Protein AF-A0A930XVD6-F1 (afdb_monomer_lite)

Foldseek 3Di:
DPPPPDFDKDWLDWDDDPFKIWTKIWGPDWDQLDLQGTKTKIWIWMAGNPDQFRIKIFIWMFTAYDPDSGAIFGDPDAPPDHLMQGDGPPDDPVCPVVSVVCVVVNPPCVVSVSVLLVVLVVPDFLLLLLVQLLCQLCPPPHPNVVVVVLSVLSDDDVPDRDRGVNSSRVSSVVNLPDPDDPVSSVVSSNQSNCCSRPVHDDD

pLDDT: mean 80.18, std 12.3, range [35.06, 93.12]

Organism: NCBI:txid2023265

Secondary structure (DSSP, 8-state):
-----PPPEEEEEEEE-SSEEEEEEEESSPEE-GGGBEEEEEEEEEEETTSSEEEEEEEEEEEE-TTS--EEE--S--SSS--EEEEETT--HHHHHHHHHGGGGTSS-HHHHHHHHHHHHTT--HHHHHHHHHHHHSSTT-TTTT-HHHHHHHSPPTT-----HHHHHHHHHHHHTS---HHHHHHHHHHHHHHHHHSS---

Structure (mmCIF, N/CA/C/O backbone):
data_AF-A0A930XVD6-F1
#
_entry.id   AF-A0A930XVD6-F1
#
loop_
_atom_site.group_PDB
_atom_site.id
_atom_site.type_symbol
_atom_site.label_atom_id
_atom_site.label_alt_id
_atom_site.label_comp_id
_atom_site.label_asym_id
_atom_site.label_entity_id
_atom_site.label_seq_id
_atom_site.pdbx_PDB_ins_code
_atom_site.Cartn_x
_atom_site.Cartn_y
_atom_site.Cartn_z
_atom_site.occupancy
_atom_site.B_iso_or_equiv
_atom_site.auth_seq_id
_atom_site.auth_comp_id
_atom_site.auth_asym_id
_atom_site.auth_atom_id
_atom_site.pdbx_PDB_model_num
ATOM 1 N N . MET A 1 1 ? 34.862 11.888 -3.805 1.00 35.06 1 MET A N 1
ATOM 2 C CA . MET A 1 1 ? 33.646 11.063 -4.003 1.00 35.06 1 MET A CA 1
ATOM 3 C C . MET A 1 1 ? 32.931 10.924 -2.667 1.00 35.06 1 MET A C 1
ATOM 5 O O . MET A 1 1 ? 33.538 10.405 -1.735 1.00 35.06 1 MET A O 1
ATOM 9 N N . LYS A 1 2 ? 31.690 11.414 -2.526 1.00 35.12 2 LYS A N 1
ATOM 10 C CA . LYS A 1 2 ?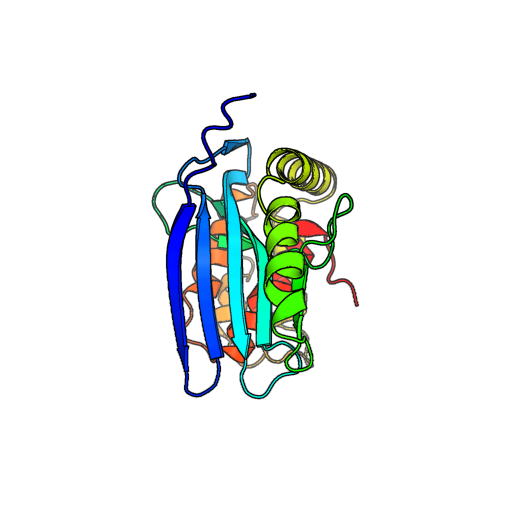 30.878 11.094 -1.340 1.00 35.12 2 LYS A CA 1
ATOM 11 C C . LYS A 1 2 ? 30.668 9.576 -1.334 1.00 35.12 2 LYS A C 1
ATOM 13 O O . LYS A 1 2 ? 30.085 9.042 -2.271 1.00 35.12 2 LYS A O 1
ATOM 18 N N . LYS A 1 3 ? 31.186 8.885 -0.314 1.00 37.31 3 LYS A N 1
ATOM 19 C CA . LYS A 1 3 ? 30.874 7.476 -0.042 1.00 37.31 3 LYS A CA 1
ATOM 20 C C . LYS A 1 3 ? 29.401 7.401 0.373 1.00 37.31 3 LYS A C 1
ATOM 22 O O . LYS A 1 3 ? 29.107 7.390 1.563 1.00 37.31 3 LYS A O 1
ATOM 27 N N . ASN A 1 4 ? 28.477 7.386 -0.587 1.00 44.50 4 ASN A N 1
ATOM 28 C CA . ASN A 1 4 ? 27.127 6.909 -0.309 1.00 44.50 4 ASN A CA 1
ATOM 29 C C . ASN A 1 4 ? 27.265 5.411 -0.039 1.00 44.50 4 ASN A C 1
ATOM 31 O O . ASN A 1 4 ? 27.396 4.618 -0.968 1.00 44.50 4 ASN A O 1
ATOM 35 N N . LYS A 1 5 ? 27.315 5.026 1.242 1.00 49.75 5 LYS A N 1
ATOM 36 C CA . LYS A 1 5 ? 26.981 3.657 1.634 1.00 49.75 5 LYS A CA 1
ATOM 37 C C . LYS A 1 5 ? 25.539 3.478 1.166 1.00 49.75 5 LYS A C 1
ATOM 39 O O . LYS A 1 5 ? 24.651 4.084 1.753 1.00 49.75 5 LYS A O 1
ATOM 44 N N . GLY A 1 6 ? 25.343 2.810 0.030 1.00 55.28 6 GLY A N 1
ATOM 45 C CA . GLY A 1 6 ? 24.015 2.613 -0.542 1.00 55.28 6 GLY A CA 1
ATOM 46 C C . GLY A 1 6 ? 23.061 2.043 0.505 1.00 55.28 6 GLY A C 1
ATOM 47 O O . GLY A 1 6 ? 23.485 1.340 1.424 1.00 55.28 6 GLY A O 1
ATOM 48 N N . THR A 1 7 ? 21.781 2.375 0.396 1.00 70.38 7 THR A N 1
ATOM 49 C CA . THR A 1 7 ? 20.774 1.871 1.325 1.00 70.38 7 THR A CA 1
ATOM 50 C C . THR A 1 7 ? 20.570 0.374 1.095 1.00 70.38 7 THR A C 1
ATOM 52 O O . THR A 1 7 ? 20.376 -0.064 -0.038 1.00 70.38 7 THR A O 1
ATOM 55 N N . GLU A 1 8 ? 20.645 -0.436 2.153 1.00 79.75 8 GLU A N 1
ATOM 56 C CA . GLU A 1 8 ? 20.449 -1.883 2.041 1.00 79.75 8 GLU A CA 1
ATOM 57 C C . GLU A 1 8 ? 18.960 -2.233 1.951 1.00 79.75 8 GLU A C 1
ATOM 59 O O . GLU A 1 8 ? 18.192 -1.925 2.864 1.00 79.75 8 GLU A O 1
ATOM 64 N N . TYR A 1 9 ? 18.572 -2.953 0.897 1.00 82.56 9 TYR A N 1
ATOM 65 C CA . TYR A 1 9 ? 17.220 -3.484 0.704 1.00 82.56 9 TYR A CA 1
ATOM 66 C C . TYR A 1 9 ? 17.183 -5.004 0.913 1.00 82.56 9 TYR A C 1
ATOM 68 O O . TYR A 1 9 ? 18.185 -5.702 0.739 1.00 82.56 9 TYR A O 1
ATOM 76 N N . LYS A 1 10 ? 16.016 -5.534 1.287 1.00 86.44 10 LYS A N 1
ATOM 77 C CA . LYS A 1 10 ? 15.723 -6.975 1.340 1.00 86.44 10 LYS A CA 1
ATOM 78 C C . LYS A 1 10 ? 14.395 -7.290 0.664 1.00 86.44 10 LYS A C 1
ATOM 80 O O . LYS A 1 10 ? 13.450 -6.515 0.790 1.00 86.44 10 LYS A O 1
ATOM 85 N N . ILE A 1 11 ? 14.312 -8.444 0.006 1.00 88.12 11 ILE A N 1
ATOM 86 C CA . ILE A 1 11 ? 13.042 -8.976 -0.501 1.00 88.12 11 ILE A CA 1
ATOM 87 C C . ILE A 1 11 ? 12.165 -9.358 0.697 1.00 88.12 11 ILE A C 1
ATOM 89 O O . ILE A 1 11 ? 12.630 -9.981 1.653 1.00 88.12 11 ILE A O 1
ATOM 93 N N . LYS A 1 12 ? 10.905 -8.931 0.664 1.00 86.62 12 LYS A N 1
ATOM 94 C CA . LYS A 1 12 ? 9.898 -9.141 1.711 1.00 86.62 12 LYS A CA 1
ATOM 95 C C . LYS A 1 12 ? 8.814 -10.109 1.277 1.00 86.62 12 LYS A C 1
ATOM 97 O O . LYS A 1 12 ? 8.368 -10.915 2.086 1.00 86.62 12 LYS A O 1
ATOM 102 N N . SER A 1 13 ? 8.423 -10.028 0.015 1.00 85.50 13 SER A N 1
ATOM 103 C CA . SER A 1 13 ? 7.502 -10.958 -0.615 1.00 85.50 13 SER A CA 1
ATOM 104 C C . SER A 1 13 ? 7.843 -11.096 -2.091 1.00 85.50 13 SER A C 1
ATOM 106 O O . SER A 1 13 ? 8.436 -10.197 -2.697 1.00 85.50 13 SER A O 1
ATOM 108 N N . ALA A 1 14 ? 7.462 -12.239 -2.644 1.00 88.56 14 ALA A N 1
ATOM 109 C CA . ALA A 1 14 ? 7.446 -12.491 -4.069 1.00 88.56 14 ALA A CA 1
ATOM 110 C C . ALA A 1 14 ? 6.170 -13.274 -4.387 1.00 88.56 14 ALA A C 1
ATOM 112 O O . ALA A 1 14 ? 5.870 -14.262 -3.716 1.00 88.56 14 ALA A O 1
ATOM 113 N N . SER A 1 15 ? 5.436 -12.820 -5.393 1.00 84.62 15 SER A N 1
ATOM 114 C CA . SER A 1 15 ? 4.229 -13.459 -5.907 1.00 84.62 15 SER A CA 1
ATOM 115 C C . SER A 1 15 ? 4.405 -13.644 -7.407 1.00 84.62 15 SER A C 1
ATOM 117 O O . SER A 1 15 ? 4.855 -12.727 -8.092 1.00 84.62 15 SER A O 1
ATOM 119 N N . LEU A 1 16 ? 4.062 -14.820 -7.921 1.00 86.00 16 LEU A N 1
ATOM 120 C CA . LEU A 1 16 ? 4.205 -15.159 -9.334 1.00 86.00 16 LEU A CA 1
ATOM 121 C C . LEU A 1 16 ? 2.927 -15.832 -9.829 1.00 86.00 16 LEU A C 1
ATOM 123 O O . LEU A 1 16 ? 2.362 -16.680 -9.140 1.00 86.00 16 LEU A O 1
ATOM 127 N N . ASN A 1 17 ? 2.510 -15.478 -11.037 1.00 82.81 17 ASN A N 1
ATOM 128 C CA . ASN A 1 17 ? 1.586 -16.268 -11.842 1.00 82.81 17 ASN A CA 1
ATOM 129 C C . ASN A 1 17 ? 2.107 -16.359 -13.289 1.00 82.81 17 ASN A C 1
ATOM 131 O O . ASN A 1 17 ? 3.215 -15.911 -13.573 1.00 82.81 17 ASN A O 1
ATOM 135 N N . GLU A 1 18 ? 1.316 -16.933 -14.197 1.00 81.12 18 GLU A N 1
ATOM 136 C CA . GLU A 1 18 ? 1.724 -17.204 -15.586 1.00 81.12 18 GLU A CA 1
ATOM 137 C C . GLU A 1 18 ? 2.202 -15.979 -16.378 1.00 81.12 18 GLU A C 1
ATOM 139 O O . GLU A 1 18 ? 2.975 -16.140 -17.313 1.00 81.12 18 GLU A O 1
ATOM 144 N N . SER A 1 19 ? 1.751 -14.770 -16.031 1.00 83.94 19 SER A N 1
ATOM 145 C CA . SER A 1 19 ? 2.056 -13.548 -16.796 1.00 83.94 19 SER A CA 1
ATOM 146 C C . SER A 1 19 ? 2.557 -12.381 -15.948 1.00 83.94 19 SER A C 1
ATOM 148 O O . SER A 1 19 ? 2.870 -11.323 -16.495 1.00 83.94 19 SER A O 1
ATOM 150 N N . LYS A 1 20 ? 2.604 -12.522 -14.617 1.00 87.25 20 LYS A N 1
ATOM 151 C CA . LYS A 1 20 ? 2.946 -11.443 -13.686 1.00 87.25 20 LYS A CA 1
ATOM 152 C C . LYS A 1 20 ? 3.896 -11.934 -12.602 1.00 87.25 20 LYS A C 1
ATOM 154 O O . LYS A 1 20 ? 3.592 -12.891 -11.889 1.00 87.25 20 LYS A O 1
ATOM 159 N N . LEU A 1 21 ? 4.985 -11.199 -12.407 1.00 89.62 21 LEU A N 1
ATOM 160 C CA . LEU A 1 21 ? 5.825 -11.270 -11.214 1.00 89.62 21 LEU A CA 1
ATOM 161 C C . LEU A 1 21 ? 5.592 -10.008 -10.383 1.00 89.62 21 LEU A C 1
ATOM 163 O O . LEU A 1 21 ? 5.592 -8.906 -10.921 1.00 89.62 21 LEU A O 1
ATOM 167 N N . GLU A 1 22 ? 5.433 -10.157 -9.075 1.00 90.25 22 GLU A N 1
ATOM 168 C CA . GLU A 1 22 ? 5.431 -9.068 -8.101 1.00 90.25 22 GLU A CA 1
ATOM 169 C C . GLU A 1 22 ? 6.477 -9.360 -7.030 1.00 90.25 22 GLU A C 1
ATOM 171 O O . GLU A 1 22 ? 6.464 -10.420 -6.413 1.00 90.25 22 GLU A O 1
ATOM 176 N N . ILE A 1 23 ? 7.365 -8.405 -6.773 1.00 91.81 23 ILE A N 1
ATOM 177 C CA . ILE A 1 23 ? 8.342 -8.458 -5.689 1.00 91.81 23 ILE A CA 1
ATOM 178 C C . ILE A 1 23 ? 8.175 -7.201 -4.849 1.00 91.81 23 ILE A C 1
ATOM 180 O O . ILE A 1 23 ? 8.173 -6.091 -5.382 1.00 91.81 23 ILE A O 1
ATOM 184 N N . ILE A 1 24 ? 8.098 -7.357 -3.530 1.00 89.00 24 ILE A N 1
ATOM 185 C CA . ILE A 1 24 ? 8.259 -6.237 -2.604 1.00 89.00 24 ILE A CA 1
ATOM 186 C C . ILE A 1 24 ? 9.671 -6.283 -2.037 1.00 89.00 24 ILE A C 1
ATOM 188 O O . ILE A 1 24 ? 10.058 -7.250 -1.379 1.00 89.00 24 ILE A O 1
ATOM 192 N N . VAL A 1 25 ? 10.433 -5.217 -2.258 1.00 88.69 25 VAL A N 1
ATOM 193 C CA . VAL A 1 25 ? 11.718 -4.973 -1.595 1.00 88.69 25 VAL A CA 1
ATOM 194 C C . VAL A 1 25 ? 11.552 -3.857 -0.577 1.00 88.69 25 VAL A C 1
ATOM 196 O O . VAL A 1 25 ? 10.857 -2.892 -0.853 1.00 88.69 25 VAL A O 1
ATOM 199 N N . ALA A 1 26 ? 12.172 -3.960 0.593 1.00 86.31 26 ALA A N 1
ATOM 200 C CA . ALA A 1 26 ? 12.110 -2.926 1.626 1.00 86.31 26 ALA A CA 1
ATOM 201 C C . ALA A 1 26 ? 13.490 -2.634 2.205 1.00 86.31 26 ALA A C 1
ATOM 203 O O . ALA A 1 26 ? 14.307 -3.551 2.336 1.00 86.31 26 ALA A O 1
ATOM 204 N N . GLU A 1 27 ? 13.732 -1.381 2.585 1.00 84.81 27 GLU A N 1
ATOM 205 C CA . GLU A 1 27 ? 14.929 -0.988 3.323 1.00 84.81 27 GLU A CA 1
ATOM 206 C C . GLU A 1 27 ? 15.055 -1.843 4.594 1.00 84.81 27 GLU A C 1
ATOM 208 O O . GLU A 1 27 ? 14.079 -2.139 5.293 1.00 84.81 27 GLU A O 1
ATOM 213 N N . LYS A 1 28 ? 16.277 -2.287 4.900 1.00 80.00 28 LYS A N 1
ATOM 214 C CA . LYS A 1 28 ? 16.540 -3.040 6.132 1.00 80.00 28 LYS A CA 1
ATOM 215 C C . LYS A 1 28 ? 16.382 -2.164 7.368 1.00 80.00 28 LYS A C 1
ATOM 217 O O . LYS A 1 28 ? 15.952 -2.665 8.407 1.00 80.00 28 LYS A O 1
ATOM 222 N N . PHE A 1 29 ? 16.760 -0.895 7.255 1.00 77.31 29 PHE A N 1
ATOM 223 C CA . PHE A 1 29 ? 16.744 0.048 8.360 1.00 77.31 29 PHE A CA 1
ATOM 224 C C . PHE A 1 29 ? 15.385 0.723 8.453 1.00 77.31 29 PHE A C 1
ATOM 226 O O . PHE A 1 29 ? 14.861 1.247 7.476 1.00 77.31 29 PHE A O 1
ATOM 233 N N . LEU A 1 30 ? 14.827 0.694 9.656 1.00 79.81 30 LEU A N 1
ATOM 234 C CA . LEU A 1 30 ? 13.563 1.337 9.956 1.00 79.81 30 LEU A CA 1
ATOM 235 C C . LEU A 1 30 ? 13.826 2.734 10.527 1.00 79.81 30 LEU A C 1
ATOM 237 O O . LEU A 1 30 ? 14.689 2.892 11.393 1.00 79.81 30 LEU A O 1
ATOM 241 N N . LYS A 1 31 ? 13.050 3.720 10.084 1.00 82.06 31 LYS A N 1
ATOM 242 C CA . LYS A 1 31 ? 13.000 5.074 10.644 1.00 82.06 31 LYS A CA 1
ATOM 243 C C . LYS A 1 31 ? 11.832 5.190 11.621 1.00 82.06 31 LYS A C 1
ATOM 245 O O . LYS A 1 31 ? 10.809 4.530 11.455 1.00 82.06 31 LYS A O 1
ATOM 250 N N . ASP A 1 32 ? 11.989 6.010 12.650 1.00 79.62 32 ASP A N 1
ATOM 251 C CA . ASP A 1 32 ? 10.905 6.309 13.587 1.00 79.62 32 ASP A CA 1
ATOM 252 C C . ASP A 1 32 ? 9.941 7.337 12.970 1.00 79.62 32 ASP A C 1
ATOM 254 O O . ASP A 1 32 ? 10.375 8.373 12.464 1.00 79.62 32 ASP A O 1
ATOM 258 N N . ALA A 1 33 ? 8.642 7.040 12.996 1.00 76.75 33 ALA A N 1
ATOM 259 C CA . ALA A 1 33 ? 7.564 7.916 12.536 1.00 76.75 33 ALA A CA 1
ATOM 260 C C . ALA A 1 33 ? 6.533 8.203 13.645 1.00 76.75 33 ALA A C 1
ATOM 262 O O . ALA A 1 33 ? 5.356 8.476 13.374 1.00 76.75 33 ALA A O 1
ATOM 263 N N . GLY A 1 34 ? 6.945 8.111 14.913 1.00 77.06 34 GLY A N 1
ATOM 264 C CA . GLY A 1 34 ? 6.120 8.458 16.063 1.00 77.06 34 GLY A CA 1
ATOM 265 C C . GLY A 1 34 ? 4.867 7.586 16.152 1.00 77.06 34 GLY A C 1
ATOM 266 O O . GLY A 1 34 ? 4.936 6.377 16.353 1.00 77.06 34 GLY A O 1
ATOM 267 N N . SER A 1 35 ? 3.683 8.184 15.987 1.00 74.31 35 SER A N 1
ATOM 268 C CA . SER A 1 35 ? 2.401 7.466 16.124 1.00 74.31 35 SER A CA 1
ATOM 269 C C . SER A 1 35 ? 2.126 6.424 15.040 1.00 74.31 35 SER A C 1
ATOM 271 O O . SER A 1 35 ? 1.229 5.603 15.218 1.00 74.31 35 SER A O 1
ATOM 273 N N . PHE A 1 36 ? 2.860 6.462 13.925 1.00 73.00 36 PHE A N 1
ATOM 274 C CA . PHE A 1 36 ? 2.795 5.433 12.883 1.00 73.00 36 PHE A CA 1
ATOM 275 C C . PHE A 1 36 ? 3.738 4.251 13.168 1.00 73.00 36 PHE A C 1
ATOM 277 O O . PHE A 1 36 ? 3.762 3.281 12.413 1.00 73.00 36 PHE A O 1
ATOM 284 N N . GLY A 1 37 ? 4.484 4.305 14.277 1.00 77.94 37 GLY A N 1
ATOM 285 C CA . GLY A 1 37 ? 5.474 3.306 14.646 1.00 77.94 37 GLY A CA 1
ATOM 286 C C . GLY A 1 37 ? 6.745 3.463 13.824 1.00 77.94 37 GLY A C 1
ATOM 287 O O . GLY A 1 37 ? 7.227 4.574 13.601 1.00 77.94 37 GLY A O 1
ATOM 288 N N . LYS A 1 38 ? 7.296 2.336 13.377 1.00 80.94 38 LYS A N 1
ATOM 289 C CA . LYS A 1 38 ? 8.488 2.329 12.537 1.00 80.94 38 LYS A CA 1
ATOM 290 C C . LYS A 1 38 ? 8.094 2.232 11.069 1.00 80.94 38 LYS A C 1
ATOM 292 O O . LYS A 1 38 ? 7.205 1.464 10.706 1.00 80.94 38 LYS A O 1
ATOM 297 N N . VAL A 1 39 ? 8.781 2.996 10.230 1.00 81.19 39 VAL A N 1
ATOM 298 C CA . VAL A 1 39 ? 8.542 3.037 8.788 1.00 81.19 39 VAL A CA 1
ATOM 299 C C . VAL A 1 39 ? 9.805 2.704 8.019 1.00 81.19 39 VAL A C 1
ATOM 301 O O . VAL A 1 39 ? 10.917 2.984 8.463 1.00 81.19 39 VAL A O 1
ATOM 304 N N . SER A 1 40 ? 9.644 2.114 6.847 1.00 80.62 40 SER A N 1
ATOM 305 C CA . SER A 1 40 ? 10.743 1.930 5.902 1.00 80.62 40 SER A CA 1
ATOM 306 C C . SER A 1 40 ? 10.239 2.100 4.489 1.00 80.62 40 SER A C 1
ATOM 308 O O . SER A 1 40 ? 9.118 1.685 4.177 1.00 80.62 40 SER A O 1
ATOM 310 N N . ILE A 1 41 ? 11.091 2.642 3.626 1.00 81.12 41 ILE A N 1
ATOM 311 C CA . ILE A 1 41 ? 10.779 2.697 2.204 1.00 81.12 41 ILE A CA 1
ATOM 312 C C . ILE A 1 41 ? 10.836 1.293 1.630 1.00 81.12 41 ILE A C 1
ATOM 314 O O . ILE A 1 41 ? 11.633 0.443 2.037 1.00 81.12 41 ILE A O 1
ATOM 318 N N . ALA A 1 42 ? 9.933 1.044 0.703 1.00 85.94 42 ALA A N 1
ATOM 319 C CA . ALA A 1 42 ? 9.845 -0.185 -0.034 1.00 85.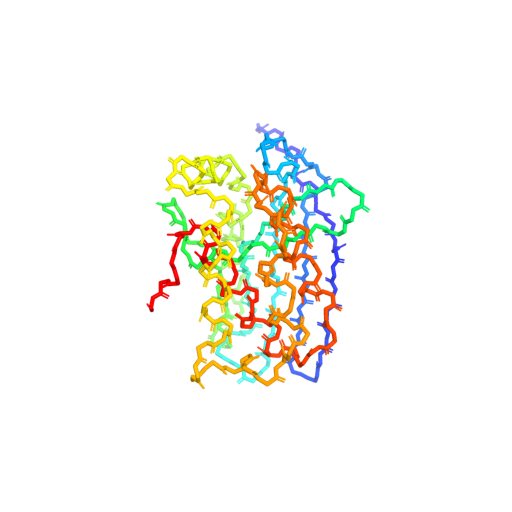94 42 ALA A CA 1
ATOM 320 C C . ALA A 1 42 ? 9.542 0.120 -1.503 1.00 85.94 42 ALA A C 1
ATOM 322 O O . ALA A 1 42 ? 9.118 1.208 -1.872 1.00 85.94 42 ALA A O 1
ATOM 323 N N . ALA A 1 43 ? 9.789 -0.844 -2.371 1.00 87.38 43 ALA A N 1
ATOM 324 C CA . ALA A 1 43 ? 9.384 -0.765 -3.756 1.00 87.38 43 ALA A CA 1
ATOM 325 C C . ALA A 1 43 ? 8.649 -2.041 -4.133 1.00 87.38 43 ALA A C 1
ATOM 327 O O . ALA A 1 43 ? 9.117 -3.149 -3.860 1.00 87.38 43 ALA A O 1
ATOM 328 N N . LYS A 1 44 ? 7.497 -1.864 -4.775 1.00 89.81 44 LYS A N 1
ATOM 329 C CA . LYS A 1 44 ? 6.817 -2.917 -5.518 1.00 89.81 44 LYS A CA 1
ATOM 330 C C . LYS A 1 44 ? 7.405 -2.924 -6.921 1.00 89.81 44 LYS A C 1
ATOM 332 O O . LYS A 1 44 ? 7.245 -1.964 -7.675 1.00 89.81 44 LYS A O 1
ATOM 337 N N . VAL A 1 45 ? 8.098 -4.004 -7.247 1.00 91.25 45 VAL A N 1
ATOM 338 C CA . VAL A 1 45 ? 8.624 -4.292 -8.578 1.00 91.25 45 VAL A CA 1
ATOM 339 C C . VAL A 1 45 ? 7.670 -5.277 -9.226 1.00 91.25 45 VAL A C 1
ATOM 341 O O . VAL A 1 45 ? 7.395 -6.327 -8.653 1.00 91.25 45 VAL A O 1
ATOM 344 N N . THR A 1 46 ? 7.134 -4.938 -10.392 1.00 90.25 46 THR A N 1
ATOM 345 C CA . THR A 1 46 ? 6.225 -5.831 -11.116 1.00 90.25 46 THR A CA 1
ATOM 346 C C . THR A 1 46 ? 6.618 -5.983 -12.562 1.00 90.25 46 THR A C 1
ATOM 348 O O . THR A 1 46 ? 7.055 -5.016 -13.179 1.00 90.25 46 THR A O 1
ATOM 351 N N . THR A 1 47 ? 6.391 -7.169 -13.108 1.00 89.06 47 THR A N 1
ATOM 352 C CA . THR A 1 47 ? 6.354 -7.394 -14.551 1.00 89.06 47 THR A CA 1
ATOM 353 C C . THR A 1 47 ? 4.959 -7.842 -14.957 1.00 89.06 47 THR A C 1
ATOM 355 O O . THR A 1 47 ? 4.215 -8.399 -14.145 1.00 89.06 47 THR A O 1
ATOM 358 N N . ASN A 1 48 ? 4.575 -7.544 -16.195 1.00 84.88 48 ASN A N 1
ATOM 359 C CA . ASN A 1 48 ? 3.329 -8.033 -16.769 1.00 84.88 48 ASN A CA 1
ATOM 360 C C . ASN A 1 48 ? 3.493 -8.254 -18.273 1.00 84.88 48 ASN A C 1
ATOM 362 O O . ASN A 1 48 ? 3.530 -7.295 -19.049 1.00 84.88 48 ASN A O 1
ATOM 366 N N . ASP A 1 49 ? 3.528 -9.518 -18.676 1.00 76.44 49 ASP A N 1
ATOM 367 C CA . ASP A 1 49 ? 3.764 -9.926 -20.062 1.00 76.44 49 ASP A CA 1
ATOM 368 C C . ASP A 1 49 ? 2.594 -9.567 -20.988 1.00 76.44 49 ASP A C 1
ATOM 370 O O . ASP A 1 49 ? 2.782 -9.367 -22.184 1.00 76.44 49 ASP A O 1
ATOM 374 N N . LEU A 1 50 ? 1.386 -9.424 -20.433 1.00 75.06 50 LEU A N 1
ATOM 375 C CA . LEU A 1 50 ? 0.157 -9.131 -21.181 1.00 75.06 50 LEU A CA 1
ATOM 376 C C . LEU A 1 50 ? -0.294 -7.663 -21.058 1.00 75.06 50 LEU A C 1
ATOM 378 O O . LEU A 1 50 ? -1.243 -7.241 -21.718 1.00 75.06 50 LEU A O 1
ATOM 382 N N . GLY A 1 51 ? 0.338 -6.885 -20.176 1.00 70.06 51 GLY A N 1
ATOM 383 C CA . GLY A 1 51 ? -0.003 -5.487 -19.902 1.00 70.06 51 GLY A CA 1
ATOM 384 C C . GLY A 1 51 ? 0.786 -4.482 -20.742 1.00 70.06 51 GLY A C 1
ATOM 385 O O . GLY A 1 51 ? 1.642 -4.840 -21.534 1.00 70.06 51 GLY A O 1
ATOM 386 N N . GLN A 1 52 ? 0.533 -3.186 -20.536 1.00 62.66 52 GLN A N 1
ATOM 387 C CA . GLN A 1 52 ? 1.267 -2.100 -21.215 1.00 62.66 52 GLN A CA 1
ATOM 388 C C . GLN A 1 52 ? 2.667 -1.833 -20.617 1.00 62.66 52 GLN A C 1
ATOM 390 O O . GLN A 1 52 ? 3.518 -1.229 -21.269 1.00 62.66 52 GLN A O 1
ATOM 395 N N . GLY A 1 53 ? 2.917 -2.275 -19.379 1.00 69.44 53 GLY A N 1
ATOM 396 C CA . GLY A 1 53 ? 4.197 -2.123 -18.682 1.00 69.44 53 GLY A CA 1
ATOM 397 C C . GLY A 1 53 ? 4.913 -3.462 -18.542 1.00 69.44 53 GLY A C 1
ATOM 398 O O . GLY A 1 53 ? 4.422 -4.335 -17.829 1.00 69.44 53 GLY A O 1
ATOM 399 N N . SER A 1 54 ? 6.076 -3.583 -19.184 1.00 81.62 54 SER A N 1
ATOM 400 C CA . SER A 1 54 ? 6.969 -4.744 -19.085 1.00 81.62 54 SER A CA 1
ATOM 401 C C . SER A 1 54 ? 7.581 -4.845 -17.690 1.00 81.62 54 SER A C 1
ATOM 403 O O . SER A 1 54 ? 7.597 -5.916 -17.089 1.00 81.62 54 SER A O 1
ATOM 405 N N . LEU A 1 55 ? 8.024 -3.708 -17.148 1.00 88.69 55 LEU A N 1
ATOM 406 C CA . LEU A 1 55 ? 8.635 -3.610 -15.830 1.00 88.69 55 LEU A CA 1
ATOM 407 C C . LEU A 1 55 ? 8.204 -2.306 -15.159 1.00 88.69 55 LEU A C 1
ATOM 409 O O . LEU A 1 55 ? 8.411 -1.221 -15.702 1.00 88.69 55 LEU A O 1
ATOM 413 N N . ASN A 1 56 ? 7.630 -2.407 -13.964 1.00 88.88 56 ASN A N 1
ATOM 414 C CA . ASN A 1 56 ? 7.187 -1.261 -13.181 1.00 88.88 56 ASN A CA 1
ATOM 415 C C . ASN A 1 56 ? 7.845 -1.265 -11.807 1.00 88.88 56 ASN A C 1
ATOM 417 O O . ASN A 1 56 ? 7.865 -2.287 -11.123 1.00 88.88 56 ASN A O 1
ATOM 421 N N . PHE A 1 57 ? 8.288 -0.092 -11.381 1.00 88.44 57 PHE A N 1
ATOM 422 C CA . PHE A 1 57 ? 8.716 0.188 -10.020 1.00 88.44 57 PHE A CA 1
ATOM 423 C C . PHE A 1 57 ? 7.733 1.173 -9.418 1.00 88.44 57 PHE A C 1
ATOM 425 O O . PHE A 1 57 ? 7.474 2.223 -10.003 1.00 88.44 57 PHE A O 1
ATOM 432 N N . VAL A 1 58 ? 7.192 0.839 -8.256 1.00 86.88 58 VAL A N 1
ATOM 433 C CA . VAL A 1 58 ? 6.310 1.714 -7.490 1.00 86.88 58 VAL A CA 1
ATOM 434 C C . VAL A 1 58 ? 6.905 1.872 -6.104 1.00 86.88 58 VAL A C 1
ATOM 436 O O . VAL A 1 58 ? 7.119 0.873 -5.420 1.00 86.88 58 VAL A O 1
ATOM 439 N N . ASN A 1 59 ? 7.156 3.109 -5.689 1.00 85.75 59 ASN A N 1
ATOM 440 C CA . ASN A 1 59 ? 7.490 3.425 -4.311 1.00 85.75 59 ASN A CA 1
ATOM 441 C C . ASN A 1 59 ? 6.293 3.072 -3.426 1.00 85.75 59 ASN A C 1
ATOM 443 O O . ASN A 1 59 ? 5.184 3.562 -3.645 1.00 85.75 59 ASN A O 1
ATOM 447 N N . ILE A 1 60 ? 6.519 2.198 -2.457 1.00 85.88 60 ILE A N 1
ATOM 448 C CA . ILE A 1 60 ? 5.534 1.782 -1.466 1.00 85.88 60 ILE A CA 1
ATOM 449 C C . ILE A 1 60 ? 6.166 1.870 -0.088 1.00 85.88 60 ILE A C 1
ATOM 451 O O . ILE A 1 60 ? 7.370 2.057 0.069 1.00 85.88 60 ILE A O 1
ATOM 455 N N . ILE A 1 61 ? 5.347 1.770 0.945 1.00 82.50 61 ILE A N 1
ATOM 456 C CA . ILE A 1 61 ? 5.788 2.236 2.249 1.00 82.50 61 ILE A CA 1
ATOM 457 C C . ILE A 1 61 ? 5.349 1.258 3.290 1.00 82.50 61 ILE A C 1
ATOM 459 O O . ILE A 1 61 ? 4.160 1.068 3.501 1.00 82.50 61 ILE A O 1
ATOM 463 N N . ASN A 1 62 ? 6.321 0.664 3.959 1.00 84.06 62 ASN A N 1
ATOM 464 C CA . ASN A 1 62 ? 6.017 -0.183 5.081 1.00 84.06 62 ASN A CA 1
ATOM 465 C C . ASN A 1 62 ? 5.748 0.685 6.311 1.00 84.06 62 ASN A C 1
ATOM 467 O O . ASN A 1 62 ? 6.627 1.441 6.733 1.00 84.06 62 ASN A O 1
ATOM 471 N N . VAL A 1 63 ? 4.556 0.557 6.883 1.00 80.56 63 VAL A N 1
ATOM 472 C CA . VAL A 1 63 ? 4.159 1.188 8.141 1.00 80.56 63 VAL A CA 1
ATOM 473 C C . VAL A 1 63 ? 3.779 0.112 9.157 1.00 80.56 63 VAL A C 1
ATOM 475 O O . VAL A 1 63 ? 3.045 -0.829 8.847 1.00 80.56 63 VAL A O 1
ATOM 478 N N . GLY A 1 64 ? 4.252 0.237 10.398 1.00 70.38 64 GLY A N 1
ATOM 479 C CA . GLY A 1 64 ? 3.775 -0.610 11.490 1.00 70.38 64 GLY A CA 1
ATOM 480 C C . GLY A 1 64 ? 4.807 -0.967 12.557 1.00 70.38 64 GLY A C 1
ATOM 481 O O . GLY A 1 64 ? 5.852 -0.336 12.716 1.00 70.38 64 GLY A O 1
ATOM 482 N N . GLN A 1 65 ? 4.457 -1.980 13.353 1.00 58.28 65 GLN A N 1
ATOM 483 C CA . GLN A 1 65 ? 5.267 -2.461 14.470 1.00 58.28 65 GLN A CA 1
ATOM 484 C C . GLN A 1 65 ? 6.291 -3.512 14.021 1.00 58.28 65 GLN A C 1
ATOM 486 O O . GLN A 1 65 ? 6.044 -4.301 13.114 1.00 58.28 65 GLN A O 1
ATOM 491 N N . ILE A 1 66 ? 7.436 -3.510 14.704 1.00 47.97 66 ILE A N 1
ATOM 492 C CA . ILE A 1 66 ? 8.710 -4.167 14.357 1.00 47.97 66 ILE A CA 1
ATOM 493 C C . ILE A 1 66 ? 8.588 -5.686 14.131 1.00 47.97 66 ILE A C 1
ATOM 495 O O . ILE A 1 66 ? 9.410 -6.262 13.420 1.00 47.97 66 ILE A O 1
ATOM 499 N N . GLU A 1 67 ? 7.584 -6.331 14.727 1.00 47.59 67 GLU A N 1
ATOM 500 C CA . GLU A 1 67 ? 7.519 -7.793 14.859 1.00 47.59 67 GLU A CA 1
ATOM 501 C C . GLU A 1 67 ? 6.672 -8.506 13.792 1.00 47.59 67 GLU A C 1
ATOM 503 O O . GLU A 1 67 ? 6.824 -9.711 13.603 1.00 47.59 67 GLU A O 1
ATOM 508 N N . LYS A 1 68 ? 5.818 -7.790 13.046 1.00 55.44 68 LYS A N 1
ATOM 509 C CA . LYS A 1 68 ? 5.028 -8.352 11.930 1.00 55.44 68 LYS A CA 1
ATOM 510 C C . LYS A 1 68 ? 5.503 -7.781 10.590 1.00 55.44 68 LYS A C 1
ATOM 512 O O . LYS A 1 68 ? 6.250 -6.808 10.562 1.00 55.44 68 LYS A O 1
ATOM 517 N N . GLN A 1 69 ? 5.087 -8.380 9.465 1.00 61.81 69 GLN A N 1
ATOM 518 C CA . GLN A 1 69 ? 5.496 -7.948 8.112 1.00 61.81 69 GLN A CA 1
ATOM 519 C C . GLN A 1 69 ? 5.211 -6.461 7.813 1.00 61.81 69 GLN A C 1
ATOM 521 O O . GLN A 1 69 ? 5.847 -5.916 6.909 1.00 61.81 69 GLN A O 1
ATOM 526 N N . GLY A 1 70 ? 4.377 -5.808 8.631 1.00 68.25 70 GLY A N 1
ATOM 527 C CA . GLY A 1 70 ? 3.965 -4.419 8.484 1.00 68.25 70 GLY A CA 1
ATOM 528 C C . GLY A 1 70 ? 2.980 -4.263 7.328 1.00 68.25 70 GLY A C 1
ATOM 529 O O . GLY A 1 70 ? 2.842 -5.158 6.493 1.00 68.25 70 GLY A O 1
ATOM 530 N N . PHE A 1 71 ? 2.250 -3.151 7.314 1.00 82.88 71 PHE A N 1
ATOM 531 C CA . PHE A 1 71 ? 1.284 -2.867 6.260 1.00 82.88 71 PHE A CA 1
ATOM 532 C C . PHE A 1 71 ? 1.944 -1.991 5.202 1.00 82.88 71 PHE A C 1
ATOM 534 O O . PHE A 1 71 ? 2.619 -1.021 5.543 1.00 82.88 71 PHE A O 1
ATOM 541 N N . TYR A 1 72 ? 1.735 -2.297 3.923 1.00 86.94 72 TYR A N 1
ATOM 542 C CA . TYR A 1 72 ? 2.263 -1.469 2.844 1.00 86.94 72 TYR A CA 1
ATOM 543 C C . TYR A 1 72 ? 1.234 -0.436 2.387 1.00 86.94 72 TYR A C 1
ATOM 545 O O . TYR A 1 72 ? 0.114 -0.784 2.021 1.00 86.94 72 TYR A O 1
ATOM 553 N N . LEU A 1 73 ? 1.637 0.832 2.363 1.00 86.06 73 LEU A N 1
ATOM 554 C CA . LEU A 1 73 ? 0.900 1.918 1.731 1.00 86.06 73 LEU A CA 1
ATOM 555 C C . LEU A 1 73 ? 1.415 2.144 0.308 1.00 86.06 73 LEU A C 1
ATOM 557 O O . LEU A 1 73 ? 2.621 2.170 0.063 1.00 86.06 73 LEU A O 1
ATOM 561 N N . PHE A 1 74 ? 0.479 2.328 -0.617 1.00 86.56 74 PHE A N 1
ATOM 562 C CA . PHE A 1 74 ? 0.687 2.457 -2.055 1.00 86.56 74 PHE A CA 1
ATOM 563 C C . PHE A 1 74 ? 0.280 3.867 -2.509 1.00 86.56 74 PHE A C 1
ATOM 565 O O . PHE A 1 74 ? -0.858 4.061 -2.947 1.00 86.56 74 PHE A O 1
ATOM 572 N N . PRO A 1 75 ? 1.168 4.869 -2.393 1.00 76.31 75 PRO A N 1
ATOM 573 C CA . PRO A 1 75 ? 0.867 6.230 -2.821 1.00 76.31 75 PRO A CA 1
ATOM 574 C C . PRO A 1 75 ? 0.565 6.279 -4.327 1.00 76.31 75 PRO A C 1
ATOM 576 O O . PRO A 1 75 ? 1.321 5.764 -5.158 1.00 76.31 75 PRO A O 1
ATOM 579 N N . LYS A 1 76 ? -0.553 6.911 -4.701 1.00 70.75 76 LYS A N 1
ATOM 580 C CA . LYS A 1 76 ? -0.905 7.150 -6.113 1.00 70.75 76 LYS A CA 1
ATOM 581 C C . LYS A 1 76 ? -0.120 8.316 -6.707 1.00 70.75 76 LYS A C 1
ATOM 583 O O . LYS A 1 76 ? 0.273 8.254 -7.870 1.00 70.75 76 LYS A O 1
ATOM 588 N N . SER A 1 77 ? 0.116 9.336 -5.895 1.00 65.38 77 SER A N 1
ATOM 589 C CA . SER A 1 77 ? 0.894 10.533 -6.195 1.00 65.38 77 SER A CA 1
ATOM 590 C C . SER A 1 77 ? 1.617 10.957 -4.918 1.00 65.38 77 SER A C 1
ATOM 592 O O . SER A 1 77 ? 1.101 10.765 -3.820 1.00 65.38 77 SER A O 1
ATOM 594 N N . SER A 1 78 ? 2.819 11.510 -5.020 1.00 60.75 78 SER A N 1
ATOM 595 C CA . SER A 1 78 ? 3.380 12.261 -3.894 1.00 60.75 78 SER A CA 1
ATOM 596 C C . SER A 1 78 ? 3.387 13.735 -4.267 1.00 60.75 78 SER A C 1
ATOM 598 O O . SER A 1 78 ? 3.422 14.075 -5.454 1.00 60.75 78 SER A O 1
ATOM 600 N N . LYS A 1 79 ? 3.332 14.625 -3.274 1.00 54.72 79 LYS A N 1
ATOM 601 C CA . LYS A 1 79 ? 3.439 16.070 -3.541 1.00 54.72 79 LYS A CA 1
ATOM 602 C C . LYS A 1 79 ? 4.830 16.453 -4.050 1.00 54.72 79 LYS A C 1
ATOM 604 O O . LYS A 1 79 ? 5.002 17.556 -4.560 1.00 54.72 79 LYS A O 1
ATOM 609 N N . PHE A 1 80 ? 5.807 15.566 -3.877 1.00 51.59 80 PHE A N 1
ATOM 610 C CA . PHE A 1 80 ? 7.216 15.867 -4.068 1.00 51.59 80 PHE A CA 1
ATOM 611 C C . PHE A 1 80 ? 7.789 15.220 -5.337 1.00 51.59 80 PHE A C 1
ATOM 613 O O . PHE A 1 80 ? 8.575 15.867 -6.019 1.00 51.59 80 PHE A O 1
ATOM 620 N N . GLU A 1 81 ? 7.378 13.998 -5.698 1.00 59.53 81 GLU A N 1
ATOM 621 C CA . GLU A 1 81 ? 7.937 13.211 -6.814 1.00 59.53 81 GLU A CA 1
ATOM 622 C C . GLU A 1 81 ? 6.941 12.190 -7.417 1.00 59.53 81 GLU A C 1
ATOM 624 O O . GLU A 1 81 ? 5.981 11.752 -6.774 1.00 59.53 81 GLU A O 1
ATOM 629 N N . ASN A 1 82 ? 7.184 11.766 -8.666 1.00 63.28 82 ASN A N 1
ATOM 630 C CA . ASN A 1 82 ? 6.453 10.658 -9.290 1.00 63.28 82 ASN A CA 1
ATOM 631 C C . ASN A 1 82 ? 6.852 9.337 -8.610 1.00 63.28 82 ASN A C 1
ATOM 633 O O . ASN A 1 82 ? 7.989 8.898 -8.777 1.00 63.28 82 ASN A O 1
ATOM 637 N N . PRO A 1 83 ? 5.939 8.637 -7.908 1.00 72.06 83 PRO A N 1
ATOM 638 C CA . PRO A 1 83 ? 6.300 7.442 -7.150 1.00 72.06 83 PRO A CA 1
ATOM 639 C C . PRO A 1 83 ? 6.492 6.212 -8.048 1.00 72.06 83 PRO A C 1
ATOM 641 O O . PRO A 1 83 ? 6.541 5.094 -7.543 1.00 72.06 83 PRO A O 1
ATOM 644 N N . LYS A 1 84 ? 6.517 6.374 -9.378 1.00 83.75 84 LYS A N 1
ATOM 645 C CA . LYS A 1 84 ? 6.448 5.271 -10.337 1.00 83.75 84 LYS A CA 1
ATOM 646 C C . LYS A 1 84 ? 7.419 5.455 -11.494 1.00 83.75 84 LYS A C 1
ATOM 648 O O . LYS A 1 84 ? 7.495 6.531 -12.079 1.00 83.75 84 LYS A O 1
ATOM 653 N N . LEU A 1 85 ? 8.077 4.364 -11.870 1.00 87.44 85 LEU A N 1
ATOM 654 C CA . LEU A 1 85 ? 8.801 4.204 -13.128 1.00 87.44 85 LEU A CA 1
ATOM 655 C C . LEU A 1 85 ? 8.154 3.043 -13.870 1.00 87.44 85 LEU A C 1
ATOM 657 O O . LEU A 1 85 ? 8.000 1.961 -13.310 1.00 87.44 85 LEU A O 1
ATOM 661 N N . ILE A 1 86 ? 7.787 3.275 -15.125 1.00 88.06 86 ILE A N 1
ATOM 662 C CA . ILE A 1 86 ? 7.167 2.279 -15.996 1.00 88.06 86 ILE A CA 1
ATOM 663 C C . ILE A 1 86 ? 8.035 2.156 -17.241 1.00 88.06 86 ILE A C 1
ATOM 665 O O . ILE A 1 86 ? 8.274 3.141 -17.938 1.00 88.06 86 ILE A O 1
ATOM 669 N N . ILE A 1 87 ? 8.494 0.941 -17.520 1.00 89.06 87 ILE A N 1
ATOM 670 C CA . ILE A 1 87 ? 9.195 0.585 -18.749 1.00 89.06 87 ILE A CA 1
ATOM 671 C C . ILE A 1 87 ? 8.219 -0.237 -19.590 1.00 89.06 87 ILE A C 1
ATOM 673 O O . ILE A 1 87 ? 7.800 -1.326 -19.199 1.00 89.06 87 ILE A O 1
ATOM 677 N N . SER A 1 88 ? 7.818 0.318 -20.732 1.00 88.44 88 SER A N 1
ATOM 678 C CA . SER A 1 88 ? 6.890 -0.323 -21.669 1.00 88.44 88 SER A CA 1
ATOM 679 C C . SER A 1 88 ? 7.549 -1.466 -22.445 1.00 88.44 88 SER A C 1
ATOM 681 O O . SER A 1 88 ? 8.766 -1.472 -22.624 1.00 88.44 88 SER A O 1
ATOM 683 N N . HIS A 1 89 ? 6.742 -2.368 -23.008 1.00 85.75 89 HIS A N 1
ATOM 684 C CA . HIS A 1 89 ? 7.225 -3.394 -23.953 1.00 85.75 89 HIS A CA 1
ATOM 685 C C . HIS A 1 89 ? 7.821 -2.807 -25.239 1.00 85.75 89 HIS A C 1
ATOM 687 O O . HIS A 1 89 ? 8.620 -3.452 -25.908 1.00 85.75 89 HIS A O 1
ATOM 693 N N . THR A 1 90 ? 7.463 -1.568 -25.581 1.00 88.06 90 THR A N 1
ATOM 694 C CA . THR A 1 90 ? 7.994 -0.862 -26.757 1.00 88.06 90 THR A CA 1
ATOM 695 C C . THR A 1 90 ? 9.331 -0.163 -26.503 1.00 88.06 90 THR A C 1
ATOM 697 O O . THR A 1 90 ? 9.920 0.400 -27.428 1.00 88.06 90 THR A O 1
ATOM 700 N N . THR A 1 91 ? 9.829 -0.168 -25.262 1.00 88.06 91 THR A N 1
ATOM 701 C CA . THR A 1 91 ? 11.105 0.467 -24.927 1.00 88.06 91 THR A CA 1
ATOM 702 C C . THR A 1 91 ? 12.256 -0.318 -25.553 1.00 88.06 91 THR A C 1
ATOM 704 O O . THR A 1 91 ? 12.462 -1.492 -25.258 1.00 88.06 91 THR A O 1
ATOM 707 N N . LYS A 1 92 ? 13.047 0.346 -26.402 1.00 88.62 92 LYS A N 1
ATOM 708 C CA . LYS A 1 92 ? 14.238 -0.262 -27.010 1.00 88.62 92 LYS A CA 1
ATOM 709 C C . LYS A 1 92 ? 15.271 -0.659 -25.942 1.00 88.62 92 LYS A C 1
ATOM 711 O O . LYS A 1 92 ? 15.456 0.118 -25.001 1.00 88.62 92 LYS A O 1
ATOM 716 N N . PRO A 1 93 ? 16.014 -1.772 -26.114 1.00 85.69 93 PRO A N 1
ATOM 717 C CA . PRO A 1 93 ? 17.019 -2.229 -25.147 1.00 85.69 93 PRO A CA 1
ATOM 718 C C . PRO A 1 93 ? 18.033 -1.153 -24.730 1.00 85.69 93 PRO A C 1
ATOM 720 O O . PRO A 1 93 ? 18.352 -1.027 -23.551 1.00 85.69 93 PRO A O 1
ATOM 723 N N . GLU A 1 94 ? 18.473 -0.321 -25.679 1.00 87.69 94 GLU A N 1
ATOM 724 C CA . GLU A 1 94 ? 19.396 0.804 -25.454 1.00 87.69 94 GLU A CA 1
ATOM 725 C C . GLU A 1 94 ? 18.883 1.845 -24.442 1.00 87.69 94 GLU A C 1
ATOM 727 O O . GLU A 1 94 ? 19.673 2.477 -23.743 1.00 87.69 94 GLU A O 1
ATOM 732 N N . ASN A 1 95 ? 17.561 1.983 -24.306 1.00 88.62 95 ASN A N 1
ATOM 733 C CA . ASN A 1 95 ? 16.930 2.951 -23.412 1.00 88.62 95 ASN A CA 1
ATOM 734 C C . ASN A 1 95 ? 16.566 2.358 -22.044 1.00 88.62 95 ASN A C 1
ATOM 736 O O . ASN A 1 95 ? 16.310 3.117 -21.109 1.00 88.62 95 ASN A O 1
ATOM 740 N N . VAL A 1 96 ? 16.575 1.027 -21.896 1.00 86.75 96 VAL A N 1
ATOM 741 C CA . VAL A 1 96 ? 16.181 0.344 -20.650 1.00 86.75 96 VAL A CA 1
ATOM 742 C C . VAL A 1 96 ? 17.096 0.742 -19.495 1.00 86.75 96 VAL A C 1
ATOM 744 O O . VAL A 1 96 ? 16.607 1.141 -18.441 1.00 86.75 96 VAL A O 1
ATOM 747 N N . PHE A 1 97 ? 18.418 0.701 -19.689 1.00 85.62 97 PHE A N 1
ATOM 748 C CA . PHE A 1 97 ? 19.372 1.089 -18.643 1.00 85.62 97 PHE A CA 1
ATOM 749 C C . PHE A 1 97 ? 19.206 2.551 -18.223 1.00 85.62 97 PHE A C 1
ATOM 751 O O . PHE A 1 97 ? 19.190 2.846 -17.029 1.00 85.62 97 PHE A O 1
ATOM 758 N N . THR A 1 98 ? 19.010 3.455 -19.185 1.00 87.25 98 THR A N 1
ATOM 759 C CA . THR A 1 98 ? 18.750 4.873 -18.911 1.00 87.25 98 THR A CA 1
ATOM 760 C C . THR A 1 98 ? 17.471 5.054 -18.095 1.00 87.25 98 THR A C 1
ATOM 762 O O . THR A 1 98 ? 17.467 5.816 -17.131 1.00 87.25 98 THR A O 1
ATOM 765 N N . SER A 1 99 ? 16.401 4.316 -18.414 1.00 87.00 99 SER A N 1
ATOM 766 C CA . SER A 1 99 ? 15.171 4.327 -17.615 1.00 87.00 99 SER A CA 1
ATOM 767 C C . SER A 1 99 ? 15.398 3.799 -16.195 1.00 87.00 99 SER A C 1
ATOM 769 O O . SER A 1 99 ? 14.911 4.401 -15.241 1.00 87.00 99 SER A O 1
ATOM 771 N N . LEU A 1 100 ? 16.178 2.724 -16.030 1.00 86.38 100 LEU A N 1
ATOM 772 C CA . LEU A 1 100 ? 16.477 2.133 -14.720 1.00 86.38 100 LEU A CA 1
ATOM 773 C C . LEU A 1 100 ? 17.263 3.068 -13.792 1.00 86.38 100 LEU A C 1
ATOM 775 O O . LEU A 1 100 ? 17.101 2.983 -12.577 1.00 86.38 100 LEU A O 1
ATOM 779 N N . LEU A 1 101 ? 18.054 4.008 -14.322 1.00 84.25 101 LEU A N 1
ATOM 780 C CA . LEU A 1 101 ? 18.698 5.036 -13.491 1.00 84.25 101 LEU A CA 1
ATOM 781 C C . LEU A 1 101 ? 17.675 5.907 -12.742 1.00 84.25 101 LEU A C 1
ATOM 783 O O . LEU A 1 101 ? 17.969 6.386 -11.645 1.00 84.25 101 LEU A O 1
ATOM 787 N N . GLY A 1 102 ? 16.459 6.050 -13.282 1.00 81.00 102 GLY A N 1
ATOM 788 C CA . GLY A 1 102 ? 15.345 6.745 -12.635 1.00 81.00 102 GLY A CA 1
ATOM 789 C C . GLY A 1 102 ? 14.836 6.067 -11.359 1.00 81.00 102 GLY A C 1
ATOM 790 O O . GLY A 1 102 ? 14.195 6.727 -10.546 1.00 81.00 102 GLY A O 1
ATOM 791 N N . VAL A 1 103 ? 15.168 4.791 -11.119 1.00 82.06 103 VAL A N 1
ATOM 792 C CA . VAL A 1 103 ? 14.820 4.088 -9.869 1.00 82.06 103 VAL A CA 1
ATOM 793 C C . VAL A 1 103 ? 15.427 4.794 -8.651 1.00 82.06 103 VAL A C 1
ATOM 795 O O . VAL A 1 103 ? 14.800 4.837 -7.597 1.00 82.06 103 VAL A O 1
ATOM 798 N N . ASN A 1 104 ? 16.593 5.431 -8.791 1.00 76.81 104 ASN A N 1
ATOM 799 C CA . ASN A 1 104 ? 17.215 6.187 -7.698 1.00 76.81 104 ASN A CA 1
ATOM 800 C C . ASN A 1 104 ? 16.407 7.411 -7.249 1.00 76.81 104 ASN A C 1
ATOM 802 O O . ASN A 1 104 ? 16.626 7.867 -6.134 1.00 76.81 104 ASN A O 1
ATOM 806 N N . ASN A 1 105 ? 15.510 7.928 -8.094 1.00 74.56 105 ASN A N 1
ATOM 807 C CA . ASN A 1 105 ? 14.601 9.025 -7.746 1.00 74.56 105 ASN A CA 1
ATOM 808 C C . ASN A 1 105 ? 13.305 8.510 -7.097 1.00 74.56 105 ASN A C 1
ATOM 810 O O . ASN A 1 105 ? 12.506 9.285 -6.602 1.00 74.56 105 ASN A O 1
ATOM 814 N N . ILE A 1 106 ? 13.063 7.199 -7.147 1.00 75.25 106 ILE A N 1
ATOM 815 C CA . ILE A 1 106 ? 11.909 6.536 -6.522 1.00 75.25 106 ILE A CA 1
ATOM 816 C C . ILE A 1 106 ? 12.309 5.994 -5.152 1.00 75.25 106 ILE A C 1
ATOM 818 O O . ILE A 1 106 ? 11.528 6.010 -4.204 1.00 75.25 106 ILE A O 1
ATOM 822 N N . LEU A 1 107 ? 13.542 5.501 -5.059 1.00 73.00 107 LEU A N 1
ATOM 823 C CA . LEU A 1 107 ? 14.177 5.042 -3.836 1.00 73.00 107 LEU A CA 1
ATOM 824 C C . LEU A 1 107 ? 14.817 6.239 -3.110 1.00 73.00 107 LEU A C 1
ATOM 826 O O . LEU A 1 107 ? 15.277 7.174 -3.748 1.00 73.00 107 LEU A O 1
ATOM 830 N N . ASN A 1 108 ? 14.917 6.199 -1.779 1.00 68.38 108 ASN A N 1
ATOM 831 C CA . ASN A 1 108 ? 15.485 7.269 -0.926 1.00 68.38 108 ASN A CA 1
ATOM 832 C C . ASN A 1 108 ? 14.591 8.498 -0.645 1.00 68.38 108 ASN A C 1
ATOM 834 O O . ASN A 1 108 ? 15.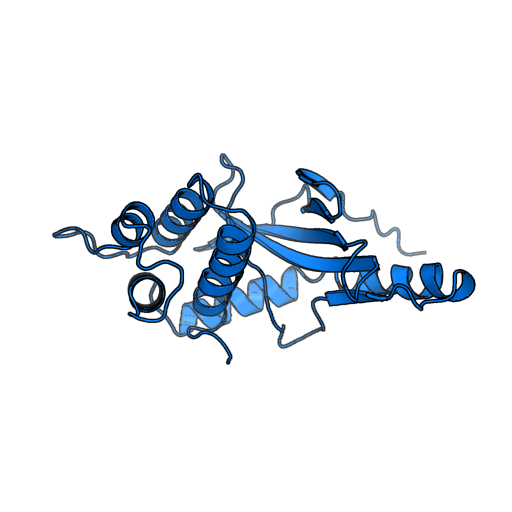091 9.534 -0.212 1.00 68.38 108 ASN A O 1
ATOM 838 N N . THR A 1 109 ? 13.270 8.390 -0.780 1.00 70.81 109 THR A N 1
ATOM 839 C CA . THR A 1 109 ? 12.325 9.494 -0.496 1.00 70.81 109 THR A CA 1
ATOM 840 C C . THR A 1 109 ? 11.766 9.480 0.937 1.00 70.81 109 THR A C 1
ATOM 842 O O . THR A 1 109 ? 10.728 10.084 1.221 1.00 70.81 109 THR A O 1
ATOM 845 N N . SER A 1 110 ? 12.423 8.767 1.859 1.00 68.00 110 SER A N 1
ATOM 846 C CA . SER A 1 110 ? 11.895 8.463 3.198 1.00 68.00 110 SER A CA 1
ATOM 847 C C . SER A 1 110 ? 11.555 9.695 4.030 1.00 68.00 110 SER A C 1
ATOM 849 O O . SER A 1 110 ? 10.531 9.698 4.708 1.00 68.00 110 SER A O 1
ATOM 851 N N . ASP A 1 111 ? 12.381 10.738 3.980 1.00 73.00 111 ASP A N 1
ATOM 852 C CA . ASP A 1 111 ? 12.182 11.926 4.819 1.00 73.00 111 ASP A CA 1
ATOM 853 C C . ASP A 1 111 ? 11.002 12.780 4.327 1.00 73.00 111 ASP A C 1
ATOM 855 O O . ASP A 1 111 ? 10.176 13.219 5.131 1.00 73.00 111 ASP A O 1
ATOM 859 N N . ASN A 1 112 ? 10.864 12.939 3.005 1.00 75.00 112 ASN A N 1
ATOM 860 C CA . ASN A 1 112 ? 9.718 13.619 2.389 1.00 75.00 112 ASN A CA 1
ATOM 861 C C . ASN A 1 112 ? 8.408 12.909 2.736 1.00 75.00 112 ASN A C 1
ATOM 863 O O . ASN A 1 112 ? 7.406 13.550 3.040 1.00 75.00 112 ASN A O 1
ATOM 867 N N . PHE A 1 113 ? 8.428 11.579 2.751 1.00 72.38 113 PHE A N 1
ATOM 868 C CA . PHE A 1 113 ? 7.249 10.803 3.090 1.00 72.38 113 PHE A CA 1
ATOM 869 C C . PHE A 1 113 ? 6.882 10.856 4.579 1.00 72.38 113 PHE A C 1
ATOM 871 O O . PHE A 1 113 ? 5.708 11.003 4.915 1.00 72.38 113 PHE A O 1
ATOM 878 N N . ILE A 1 114 ? 7.861 10.749 5.485 1.00 75.56 114 ILE A N 1
ATOM 879 C CA . ILE A 1 114 ? 7.597 10.889 6.926 1.00 75.56 114 ILE A CA 1
ATOM 880 C C . ILE A 1 114 ? 6.878 12.218 7.188 1.00 75.56 114 ILE A C 1
ATOM 882 O O . ILE A 1 114 ? 5.923 12.265 7.964 1.00 75.56 114 ILE A O 1
ATOM 886 N N . LYS A 1 115 ? 7.273 13.278 6.474 1.00 77.62 115 LYS A N 1
ATOM 887 C CA . LYS A 1 115 ? 6.584 14.567 6.502 1.00 77.62 115 LYS A CA 1
ATOM 888 C C . LYS A 1 115 ? 5.138 14.482 5.989 1.00 77.62 115 LYS A C 1
ATOM 890 O O . LYS A 1 115 ? 4.248 14.978 6.672 1.00 77.62 115 LYS A O 1
ATOM 895 N N . GLU A 1 116 ? 4.878 13.812 4.863 1.00 74.88 116 GLU A N 1
ATOM 896 C CA . GLU A 1 116 ? 3.505 13.599 4.363 1.00 74.88 116 GLU A CA 1
ATOM 897 C C . GLU A 1 116 ? 2.616 12.853 5.377 1.00 74.88 116 GLU A C 1
ATOM 899 O O . GLU A 1 116 ? 1.472 13.254 5.593 1.00 74.88 116 GLU A O 1
ATOM 904 N N . LEU A 1 117 ? 3.125 11.821 6.063 1.00 74.19 117 LEU A N 1
ATOM 905 C CA . LEU A 1 117 ? 2.367 11.133 7.121 1.00 74.19 117 LEU A CA 1
ATOM 906 C C . LEU A 1 117 ? 2.019 12.051 8.294 1.00 74.19 117 LEU A C 1
ATOM 908 O O . LEU A 1 117 ? 0.911 11.976 8.838 1.00 74.19 117 LEU A O 1
ATOM 912 N N . TYR A 1 118 ? 2.954 12.910 8.700 1.00 75.56 118 TYR A N 1
ATOM 913 C CA . TYR A 1 118 ? 2.695 13.888 9.753 1.00 75.56 118 TYR A CA 1
ATOM 914 C C . TYR A 1 118 ? 1.637 14.913 9.332 1.00 75.56 118 TYR A C 1
ATOM 916 O O . TYR A 1 118 ? 0.751 15.221 10.135 1.00 75.56 118 TYR A O 1
ATOM 924 N N . ASP A 1 119 ? 1.661 15.368 8.077 1.00 72.88 119 ASP A N 1
ATOM 925 C CA . ASP A 1 119 ? 0.646 16.278 7.537 1.00 72.88 119 ASP A CA 1
ATOM 926 C C . ASP A 1 119 ? -0.752 15.640 7.590 1.00 72.88 119 ASP A C 1
ATOM 928 O O . ASP A 1 119 ? -1.700 16.260 8.071 1.00 72.88 119 ASP A O 1
ATOM 932 N N . VAL A 1 120 ? -0.891 14.374 7.185 1.00 69.06 120 VAL A N 1
ATOM 933 C CA . VAL A 1 120 ? -2.168 13.638 7.246 1.00 69.06 120 VAL A CA 1
ATOM 934 C C . VAL A 1 120 ? -2.696 13.524 8.673 1.00 69.06 120 VAL A C 1
ATOM 936 O O . VAL A 1 120 ? -3.877 13.788 8.926 1.00 69.06 120 VAL A O 1
ATOM 939 N N . LYS A 1 121 ? -1.827 13.142 9.618 1.00 67.81 121 LYS A N 1
ATOM 940 C CA . LYS A 1 121 ? -2.191 13.001 11.034 1.00 67.81 121 LYS A CA 1
ATOM 941 C C . LYS A 1 121 ? -2.775 14.293 11.602 1.00 67.81 121 LYS A C 1
ATOM 943 O O . LYS A 1 121 ? -3.649 14.236 12.460 1.00 67.81 121 LYS A O 1
ATOM 948 N N . SER A 1 122 ? -2.306 15.448 11.133 1.00 63.75 122 SER A N 1
ATOM 949 C CA . SER A 1 122 ? -2.784 16.742 11.624 1.00 63.75 122 SER A CA 1
ATOM 950 C C . SER A 1 122 ? -4.236 17.061 11.228 1.00 63.75 122 SER A C 1
ATOM 952 O O . SER A 1 122 ? -4.836 17.961 11.808 1.00 63.75 122 SER A O 1
ATOM 954 N N . ILE A 1 123 ? -4.824 16.311 10.282 1.00 66.44 123 ILE A N 1
ATOM 955 C CA . ILE A 1 123 ? -6.117 16.636 9.654 1.00 66.44 123 ILE A CA 1
ATOM 956 C C . ILE A 1 123 ? -7.189 15.556 9.911 1.00 66.44 123 ILE A C 1
ATOM 958 O O . ILE A 1 123 ? -8.387 15.826 9.753 1.00 66.44 123 ILE A O 1
ATOM 962 N N . LYS A 1 124 ? -6.799 14.319 10.265 1.00 80.12 124 LYS A N 1
ATOM 963 C CA . LYS A 1 124 ? -7.722 13.174 10.382 1.00 80.12 124 LYS A CA 1
ATOM 964 C C . LYS A 1 124 ? -7.442 12.275 11.581 1.00 80.12 124 LYS A C 1
ATOM 966 O O . LYS A 1 124 ? -6.301 11.888 11.824 1.00 80.12 124 LYS A O 1
ATOM 971 N N . THR A 1 125 ? -8.507 11.883 12.283 1.00 86.62 125 THR A N 1
ATOM 972 C CA . THR A 1 125 ? -8.434 10.888 13.361 1.00 86.62 125 THR A CA 1
ATOM 973 C C . THR A 1 125 ? -8.398 9.460 12.793 1.00 86.62 125 THR A C 1
ATOM 975 O O . THR A 1 125 ? -8.938 9.210 11.710 1.00 86.62 125 THR A O 1
ATOM 978 N N . PRO A 1 126 ? -7.789 8.488 13.497 1.00 87.25 126 PRO A N 1
ATOM 979 C CA . PRO A 1 126 ? -7.796 7.089 13.069 1.00 87.25 126 PRO A CA 1
ATOM 980 C C . PRO A 1 126 ? -9.208 6.525 12.860 1.00 87.25 126 PRO A C 1
ATOM 982 O O . PRO A 1 126 ? -9.436 5.784 11.902 1.00 87.25 126 PRO A O 1
ATOM 985 N N . ASP A 1 127 ? -10.163 6.898 13.717 1.00 88.69 127 ASP A N 1
ATOM 986 C CA . ASP A 1 127 ? -11.540 6.418 13.605 1.00 88.69 127 ASP A CA 1
ATOM 987 C C . ASP A 1 127 ? -12.270 6.992 12.379 1.00 88.69 127 ASP A C 1
ATOM 989 O O . ASP A 1 127 ? -12.923 6.246 11.646 1.00 88.69 127 ASP A O 1
ATOM 993 N N . GLU A 1 128 ? -12.060 8.276 12.054 1.00 88.81 128 GLU A N 1
ATOM 994 C CA . GLU A 1 128 ? -12.565 8.865 10.805 1.00 88.81 128 GLU A CA 1
ATOM 995 C C . GLU A 1 128 ? -12.065 8.098 9.572 1.00 88.81 128 GLU A C 1
ATOM 997 O O . GLU A 1 128 ? -12.823 7.843 8.629 1.00 88.81 128 GLU A O 1
ATOM 1002 N N . LEU A 1 129 ? -10.783 7.719 9.561 1.00 90.38 129 LEU A N 1
ATOM 1003 C CA . LEU A 1 129 ? -10.187 6.960 8.461 1.00 90.38 129 LEU A CA 1
ATOM 1004 C C . LEU A 1 129 ? -10.761 5.541 8.382 1.00 90.38 129 LEU A C 1
ATOM 1006 O O . LEU A 1 129 ? -11.136 5.099 7.293 1.00 90.38 129 LEU A O 1
ATOM 1010 N N . ARG A 1 130 ? -10.918 4.856 9.524 1.00 92.19 130 ARG A N 1
ATOM 1011 C CA . ARG A 1 130 ? -11.599 3.553 9.604 1.00 92.19 130 ARG A CA 1
ATOM 1012 C C . ARG A 1 130 ? -13.005 3.627 9.014 1.00 92.19 130 ARG A C 1
ATOM 1014 O O . ARG A 1 130 ? -13.363 2.795 8.180 1.00 92.19 130 ARG A O 1
ATOM 1021 N N . MET A 1 131 ? -13.803 4.612 9.431 1.00 90.62 131 MET A N 1
ATOM 1022 C CA . MET A 1 131 ? -15.177 4.785 8.951 1.00 90.62 131 MET A CA 1
ATOM 1023 C C . MET A 1 131 ? -15.225 4.987 7.437 1.00 90.62 131 MET A C 1
ATOM 1025 O O . ME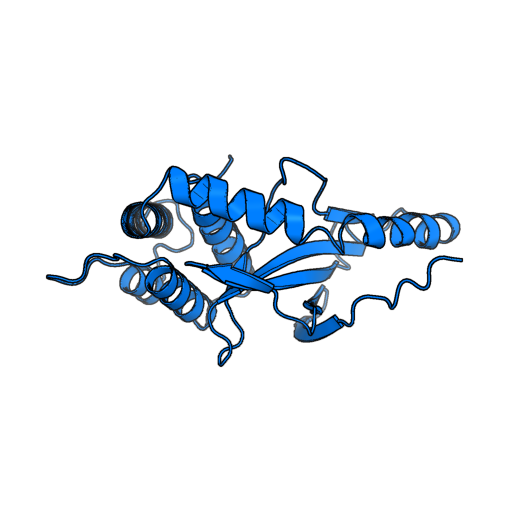T A 1 131 ? -16.071 4.397 6.763 1.00 90.62 131 MET A O 1
ATOM 1029 N N . LYS A 1 132 ? -14.293 5.769 6.883 1.00 91.12 132 LYS A N 1
ATOM 1030 C CA . LYS A 1 132 ? -14.182 5.971 5.432 1.00 91.12 132 LYS A CA 1
ATOM 1031 C C . LYS A 1 132 ? -13.803 4.694 4.686 1.00 91.12 132 LYS A C 1
ATOM 1033 O O . LYS A 1 132 ? -14.400 4.418 3.645 1.00 91.12 132 LYS A O 1
ATOM 1038 N N . ILE A 1 133 ? -12.858 3.908 5.214 1.00 92.81 133 ILE A N 1
ATOM 1039 C CA . ILE A 1 133 ? -12.490 2.598 4.649 1.00 92.81 133 ILE A CA 1
ATOM 1040 C C . ILE A 1 133 ? -13.723 1.693 4.617 1.00 92.81 133 ILE A C 1
ATOM 1042 O O . ILE A 1 133 ? -14.091 1.186 3.556 1.00 92.81 133 ILE A O 1
ATOM 1046 N N . LYS A 1 134 ? -14.423 1.573 5.750 1.00 93.06 134 LYS A N 1
ATOM 1047 C CA . LYS A 1 134 ? -15.644 0.769 5.862 1.00 93.06 134 LYS A CA 1
ATOM 1048 C C . LYS A 1 134 ? -16.716 1.211 4.867 1.00 93.06 134 LYS A C 1
ATOM 1050 O O . LYS A 1 134 ? -17.247 0.383 4.134 1.00 93.06 134 LYS A O 1
ATOM 1055 N N . ALA A 1 135 ? -17.000 2.511 4.794 1.00 91.38 135 ALA A N 1
ATOM 1056 C CA . ALA A 1 135 ? -18.008 3.055 3.888 1.00 91.38 135 ALA A CA 1
ATOM 1057 C C . ALA A 1 135 ? -17.717 2.721 2.416 1.00 91.38 135 ALA A C 1
ATOM 1059 O O . ALA A 1 135 ? -18.642 2.504 1.636 1.00 91.38 135 ALA A O 1
ATOM 1060 N N . LYS A 1 136 ? -16.438 2.657 2.024 1.00 91.56 136 LYS A N 1
ATOM 1061 C CA . LYS A 1 136 ? -16.039 2.267 0.667 1.00 91.56 136 LYS A CA 1
ATOM 1062 C C . LYS A 1 136 ? -16.118 0.761 0.434 1.00 91.56 136 LYS A C 1
ATOM 1064 O O . LYS A 1 136 ? -16.544 0.361 -0.646 1.00 91.56 136 LYS A O 1
ATOM 1069 N N . ILE A 1 137 ? -15.761 -0.055 1.424 1.00 92.94 137 ILE A N 1
ATOM 1070 C CA . ILE A 1 137 ? -15.917 -1.516 1.365 1.00 92.94 137 ILE A CA 1
ATOM 1071 C C . ILE A 1 137 ? -17.396 -1.888 1.195 1.00 92.94 137 ILE A C 1
ATOM 1073 O O . ILE A 1 137 ? -17.723 -2.661 0.296 1.00 92.94 137 ILE A O 1
ATOM 1077 N N . ASP A 1 138 ? -18.275 -1.268 1.982 1.00 92.12 138 ASP A N 1
ATOM 1078 C CA . ASP A 1 138 ? -19.710 -1.580 2.034 1.00 92.12 138 ASP A CA 1
ATOM 1079 C C . ASP A 1 138 ? -20.549 -0.905 0.949 1.00 92.12 138 ASP A C 1
ATOM 1081 O O . ASP A 1 138 ? -21.742 -1.183 0.823 1.00 92.12 138 ASP A O 1
ATOM 1085 N N . HIS A 1 139 ? -19.962 0.017 0.184 1.00 92.69 139 HIS A N 1
ATOM 1086 C CA . HIS A 1 139 ? -20.688 0.734 -0.854 1.00 92.69 139 HIS A CA 1
ATOM 1087 C C . HIS A 1 139 ? -21.339 -0.271 -1.824 1.00 92.69 139 HIS A C 1
ATOM 1089 O O . HIS A 1 139 ? -20.623 -1.121 -2.336 1.00 92.69 139 HIS A O 1
ATOM 1095 N N . PRO A 1 140 ? -22.633 -0.174 -2.183 1.00 88.56 140 PRO A N 1
ATOM 1096 C CA . PRO A 1 140 ? -23.330 -1.226 -2.943 1.00 88.56 140 PRO A CA 1
ATOM 1097 C C . PRO A 1 140 ? -22.681 -1.616 -4.280 1.00 88.56 140 PRO A C 1
ATOM 1099 O O . PRO A 1 140 ? -22.827 -2.737 -4.749 1.00 88.56 140 PRO A O 1
ATOM 1102 N N . ARG A 1 141 ? -21.950 -0.681 -4.901 1.00 89.25 141 ARG A N 1
ATOM 1103 C CA . ARG A 1 141 ? -21.199 -0.894 -6.155 1.00 89.25 141 ARG A CA 1
ATOM 1104 C C . ARG A 1 141 ? -19.749 -1.356 -5.956 1.00 89.25 141 ARG A C 1
ATOM 1106 O O . ARG A 1 141 ? -18.992 -1.427 -6.917 1.00 89.25 141 ARG A O 1
ATOM 1113 N N . SER A 1 142 ? -19.326 -1.576 -4.717 1.00 89.38 142 SER A N 1
ATOM 1114 C CA . SER A 1 142 ? -17.982 -2.033 -4.382 1.00 89.38 142 SER A CA 1
ATOM 1115 C C . SER A 1 142 ? -17.855 -3.528 -4.652 1.00 89.38 142 SER A C 1
ATOM 1117 O O . SER A 1 142 ? -18.726 -4.317 -4.280 1.00 89.38 142 SER A O 1
ATOM 1119 N N . ALA A 1 143 ? -16.721 -3.920 -5.231 1.00 89.31 143 ALA A N 1
ATOM 1120 C CA . ALA A 1 143 ? -16.360 -5.323 -5.427 1.00 89.31 143 ALA A CA 1
ATOM 1121 C C . ALA A 1 143 ? -16.164 -6.084 -4.098 1.00 89.31 143 ALA A C 1
ATOM 1123 O O . ALA A 1 143 ? -16.105 -7.309 -4.090 1.00 89.31 143 ALA A O 1
ATOM 1124 N N . PHE A 1 144 ? -16.078 -5.367 -2.972 1.00 92.06 144 PHE A N 1
ATOM 1125 C CA . PHE A 1 144 ? -15.825 -5.927 -1.644 1.00 92.06 144 PHE A CA 1
ATOM 1126 C C . PHE A 1 144 ? -17.093 -6.255 -0.848 1.00 92.06 144 PHE A C 1
ATOM 1128 O O . PHE A 1 144 ? -16.999 -6.911 0.187 1.00 92.06 144 PHE A O 1
ATOM 1135 N N . THR A 1 145 ? -18.275 -5.845 -1.322 1.00 87.94 145 THR A N 1
ATOM 1136 C CA . THR A 1 145 ? -19.560 -6.018 -0.608 1.00 87.94 145 THR A CA 1
ATOM 1137 C C . THR A 1 145 ? -19.886 -7.470 -0.263 1.00 87.94 145 THR A C 1
ATOM 1139 O O . THR A 1 145 ? -20.526 -7.745 0.751 1.00 87.94 145 THR A O 1
ATOM 1142 N N . VAL A 1 146 ? -19.420 -8.416 -1.079 1.00 87.50 146 VAL A N 1
ATOM 1143 C CA . VAL A 1 146 ? -19.623 -9.858 -0.876 1.00 87.50 146 VAL A CA 1
ATOM 1144 C C . VAL A 1 146 ? -18.705 -10.451 0.202 1.00 87.50 146 VAL A C 1
ATOM 1146 O O . VAL A 1 146 ? -18.970 -11.535 0.722 1.00 87.50 146 VAL A O 1
ATOM 1149 N N . ILE A 1 147 ? -17.643 -9.740 0.591 1.00 90.94 147 ILE A N 1
ATOM 1150 C CA . ILE A 1 147 ? -16.614 -10.219 1.517 1.00 90.94 147 ILE A CA 1
ATOM 1151 C C . ILE A 1 147 ? -16.960 -9.758 2.936 1.00 90.94 147 ILE A C 1
ATOM 1153 O O . ILE A 1 147 ? -16.354 -8.838 3.484 1.00 90.94 147 ILE A O 1
ATOM 1157 N N . LYS A 1 148 ? -17.936 -10.422 3.567 1.00 89.62 148 LYS A N 1
ATOM 1158 C CA . LYS A 1 148 ? -18.405 -10.060 4.922 1.00 89.62 148 LYS A CA 1
ATOM 1159 C C . LYS A 1 148 ? -17.268 -9.941 5.943 1.00 89.62 148 LYS A C 1
ATOM 1161 O O . LYS A 1 148 ? -17.197 -8.945 6.653 1.00 89.62 148 LYS A O 1
ATOM 1166 N N . LYS A 1 149 ? -16.319 -10.889 5.924 1.00 92.38 149 LYS A N 1
ATOM 1167 C CA . LYS A 1 149 ? -15.138 -10.884 6.807 1.00 92.38 149 LYS A CA 1
ATOM 1168 C C . LYS A 1 149 ? -14.330 -9.585 6.714 1.00 92.38 149 LYS A C 1
ATOM 1170 O O . LYS A 1 149 ? -13.818 -9.123 7.724 1.00 92.38 149 LYS A O 1
ATOM 1175 N N . LEU A 1 150 ? -14.227 -8.990 5.524 1.00 93.00 150 LEU A N 1
ATOM 1176 C CA . LEU A 1 150 ? -13.512 -7.733 5.315 1.00 93.00 150 LEU A CA 1
ATOM 1177 C C . LEU A 1 150 ? -14.276 -6.546 5.919 1.00 93.00 150 LEU A C 1
ATOM 1179 O O . LEU A 1 150 ? -13.676 -5.717 6.596 1.00 93.00 150 LEU A O 1
ATOM 1183 N N . SER A 1 151 ? -15.596 -6.483 5.729 1.00 90.94 151 SER A N 1
ATOM 1184 C CA . SER A 1 151 ? -16.438 -5.457 6.367 1.00 90.94 151 SER A CA 1
ATOM 1185 C C . SER A 1 151 ? -16.399 -5.558 7.897 1.00 90.94 151 SER A C 1
ATOM 1187 O O . SER A 1 151 ? -16.277 -4.545 8.594 1.00 90.94 151 SER A O 1
ATOM 1189 N N . ASP A 1 152 ? -16.421 -6.788 8.421 1.00 91.88 152 ASP A N 1
ATOM 1190 C CA . ASP A 1 152 ? -16.384 -7.071 9.856 1.00 91.88 152 ASP A CA 1
ATOM 1191 C C . ASP A 1 152 ? -15.089 -6.590 10.518 1.00 91.88 152 ASP A C 1
ATOM 1193 O O . ASP A 1 152 ? -15.133 -6.137 11.663 1.00 91.88 152 ASP A O 1
ATOM 1197 N N . ILE A 1 153 ? -13.955 -6.610 9.801 1.00 93.12 153 ILE A N 1
ATOM 1198 C CA . ILE A 1 153 ? -12.685 -6.066 10.304 1.00 93.12 153 ILE A CA 1
ATOM 1199 C C . ILE A 1 153 ? -12.852 -4.598 10.684 1.00 93.12 153 ILE A C 1
ATOM 1201 O O . ILE A 1 153 ? -12.425 -4.223 11.769 1.00 93.12 153 ILE A O 1
ATOM 1205 N N . PHE A 1 154 ? -13.496 -3.786 9.838 1.00 92.12 154 PHE A N 1
ATOM 1206 C CA . PHE A 1 154 ? -13.617 -2.332 10.022 1.00 92.12 154 PHE A CA 1
ATOM 1207 C C . PHE A 1 154 ? -14.879 -1.890 10.772 1.00 92.12 154 PHE A C 1
ATOM 1209 O O . PHE A 1 154 ? -15.099 -0.689 10.974 1.00 92.12 154 PHE A O 1
ATOM 1216 N N . LYS A 1 155 ? -15.716 -2.834 11.207 1.00 88.88 155 LYS A N 1
ATOM 1217 C CA . LYS A 1 155 ? -16.962 -2.551 11.922 1.00 88.88 155 LYS A CA 1
ATOM 1218 C C . LYS A 1 155 ? -16.692 -1.918 13.298 1.00 88.88 155 LYS A C 1
ATOM 1220 O O . LYS A 1 155 ? -15.764 -2.345 13.984 1.00 88.88 155 LYS A O 1
ATOM 1225 N N . PRO A 1 156 ? -17.491 -0.917 13.728 1.00 80.75 156 PRO A N 1
ATOM 1226 C CA . PRO A 1 156 ? -17.410 -0.425 15.100 1.00 80.75 156 PRO A CA 1
ATOM 1227 C C . PRO A 1 156 ? -17.715 -1.576 16.062 1.00 80.75 156 PRO A C 1
ATOM 1229 O O . PRO A 1 156 ? -18.708 -2.285 15.874 1.00 80.75 156 PRO A O 1
ATOM 1232 N N . LYS A 1 157 ? -16.873 -1.770 17.077 1.00 74.81 157 LYS A N 1
ATOM 1233 C CA . LYS A 1 157 ? -17.222 -2.604 18.232 1.00 74.81 157 LYS A CA 1
ATOM 1234 C C . LYS A 1 157 ? -17.759 -1.678 19.320 1.00 74.81 157 LYS A C 1
ATOM 1236 O O . LYS A 1 157 ? -17.308 -0.540 19.415 1.00 74.81 157 LYS A O 1
ATOM 1241 N N . ILE A 1 158 ? -18.735 -2.157 20.088 1.00 60.62 158 ILE A N 1
ATOM 1242 C CA . ILE A 1 158 ? -19.297 -1.418 21.226 1.00 60.62 158 ILE A CA 1
ATOM 1243 C C . ILE A 1 158 ? -18.127 -1.024 22.149 1.00 60.62 158 ILE A C 1
ATOM 1245 O O . ILE A 1 158 ? -17.288 -1.874 22.443 1.00 60.62 158 ILE A O 1
ATOM 1249 N N . ASP A 1 159 ? -18.045 0.261 22.503 1.00 58.53 159 ASP A N 1
ATOM 1250 C CA . ASP A 1 159 ? -17.017 0.882 23.359 1.00 58.53 159 ASP A CA 1
ATOM 1251 C C . ASP A 1 159 ? -15.559 0.835 22.859 1.00 58.53 159 ASP A C 1
ATOM 1253 O O . ASP A 1 159 ? -14.623 0.938 23.649 1.00 58.53 159 ASP A O 1
ATOM 1257 N N . ASN A 1 160 ? -15.331 0.694 21.549 1.00 66.38 160 ASN A N 1
ATOM 1258 C CA . ASN A 1 160 ? -13.979 0.560 20.995 1.00 66.38 160 ASN A CA 1
ATOM 1259 C C . ASN A 1 160 ? -13.692 1.583 19.887 1.00 66.38 160 ASN A C 1
ATOM 1261 O O . ASN A 1 160 ? -13.438 1.210 18.735 1.00 66.38 160 ASN A O 1
ATOM 1265 N N . ASP A 1 161 ? -13.740 2.866 20.247 1.00 70.44 161 ASP A N 1
ATOM 1266 C CA . ASP A 1 161 ? -13.246 3.945 19.393 1.00 70.44 161 ASP A CA 1
ATOM 1267 C C . ASP A 1 161 ? -11.745 3.780 19.139 1.00 70.44 161 ASP A C 1
ATOM 1269 O O . ASP A 1 161 ? -10.961 3.437 20.033 1.00 70.44 161 ASP A O 1
ATOM 1273 N N . ILE A 1 162 ? -11.330 4.019 17.893 1.00 80.75 162 ILE A N 1
ATOM 1274 C CA . ILE A 1 162 ? -9.920 3.917 17.527 1.00 80.75 162 ILE A CA 1
ATOM 1275 C C . ILE A 1 162 ? -9.203 5.222 17.840 1.00 80.75 162 ILE A C 1
ATOM 1277 O O . ILE A 1 162 ? -9.231 6.183 17.070 1.00 80.75 162 ILE A O 1
ATOM 1281 N N . ASN A 1 163 ? -8.477 5.203 18.953 1.00 79.62 163 ASN A N 1
ATOM 1282 C CA . ASN A 1 163 ? -7.744 6.359 19.458 1.00 79.62 163 ASN A CA 1
ATOM 1283 C C . ASN A 1 163 ? -6.310 6.441 18.913 1.00 79.62 163 ASN A C 1
ATOM 1285 O O . ASN A 1 163 ? -5.672 7.494 18.983 1.00 79.62 163 ASN A O 1
ATOM 1289 N N . HIS A 1 164 ? -5.786 5.348 18.343 1.00 82.00 164 HIS A N 1
ATOM 1290 C CA . HIS A 1 164 ? -4.405 5.282 17.869 1.00 82.00 164 HIS A CA 1
ATOM 1291 C C . HIS A 1 164 ? -4.283 4.738 16.443 1.00 82.00 164 HIS A C 1
ATOM 1293 O O . HIS A 1 164 ? -4.908 3.750 16.068 1.00 82.00 164 HIS A O 1
ATOM 1299 N N . PHE A 1 165 ? -3.390 5.341 15.652 1.00 82.62 165 PHE A N 1
ATOM 1300 C CA . PHE A 1 165 ? -3.078 4.872 14.297 1.00 82.62 165 PHE A CA 1
ATOM 1301 C C . PHE A 1 165 ? -2.563 3.428 14.275 1.00 82.62 165 PHE A C 1
ATOM 1303 O O . PHE A 1 165 ? -2.862 2.696 13.339 1.00 82.62 165 PHE A O 1
ATOM 1310 N N . SER A 1 166 ? -1.857 2.981 15.317 1.00 80.75 166 SER A N 1
ATOM 1311 C CA . SER A 1 166 ? -1.405 1.591 15.448 1.00 80.75 166 SER A CA 1
ATOM 1312 C C . SER A 1 166 ? -2.554 0.579 15.374 1.00 80.75 166 SER A C 1
ATOM 1314 O O . SER A 1 166 ? -2.420 -0.438 14.698 1.00 80.75 166 SER A O 1
ATOM 1316 N N . GLN A 1 167 ? -3.694 0.878 16.002 1.00 86.25 167 GLN A N 1
ATOM 1317 C CA . GLN A 1 167 ? -4.890 0.033 15.967 1.00 86.25 167 GLN A CA 1
ATOM 1318 C C . GLN A 1 167 ? -5.492 -0.014 14.554 1.00 86.25 167 GLN A C 1
ATOM 1320 O O . GLN A 1 167 ? -5.820 -1.091 14.062 1.00 86.25 167 GLN A O 1
ATOM 1325 N N . LEU A 1 168 ? -5.571 1.130 13.860 1.00 88.69 168 LEU A N 1
ATOM 1326 C CA . LEU A 1 168 ? -6.016 1.180 12.462 1.00 88.69 168 LEU A CA 1
ATOM 1327 C C . LEU A 1 168 ? -5.093 0.361 11.543 1.00 88.69 168 LEU A C 1
ATOM 1329 O O . LEU A 1 168 ? -5.569 -0.410 10.709 1.00 88.69 168 LEU A O 1
ATOM 1333 N N . LEU A 1 169 ? -3.775 0.492 11.706 1.00 86.88 169 LEU A N 1
ATOM 1334 C CA . LEU A 1 169 ? -2.797 -0.269 10.925 1.00 86.88 169 LEU A CA 1
ATOM 1335 C C . LEU A 1 169 ? -2.885 -1.776 11.203 1.00 86.88 169 LEU A C 1
ATOM 1337 O O . LEU A 1 169 ? -2.705 -2.580 10.292 1.00 86.88 169 LEU A O 1
ATOM 1341 N N . GLU A 1 170 ? -3.209 -2.186 12.431 1.00 86.19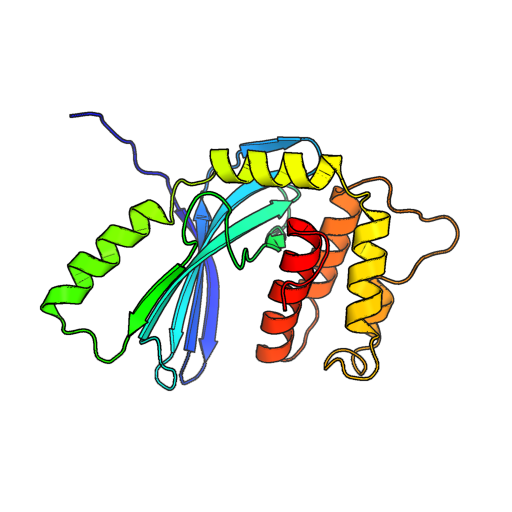 170 GLU A N 1
ATOM 1342 C CA . GLU A 1 170 ? -3.457 -3.595 12.752 1.00 86.19 170 GLU A CA 1
ATOM 1343 C C . GLU A 1 170 ? -4.671 -4.152 11.993 1.00 86.19 170 GLU A C 1
ATOM 1345 O O . GLU A 1 170 ? -4.637 -5.281 11.505 1.00 86.19 170 GLU A O 1
ATOM 1350 N N . MET A 1 171 ? -5.733 -3.359 11.836 1.00 90.25 171 MET A N 1
ATOM 1351 C CA . MET A 1 171 ? -6.897 -3.749 11.032 1.00 90.25 171 MET A CA 1
ATOM 1352 C C . MET A 1 171 ? -6.547 -3.874 9.550 1.00 90.25 171 MET A C 1
ATOM 1354 O O . MET A 1 171 ? -6.989 -4.813 8.894 1.00 90.25 171 MET A O 1
ATOM 1358 N N . CYS A 1 172 ? -5.714 -2.969 9.033 1.00 90.44 172 CYS A N 1
ATOM 1359 C CA . CYS A 1 172 ? -5.227 -3.038 7.656 1.00 90.44 172 CYS A CA 1
ATOM 1360 C C . CYS A 1 172 ? -4.377 -4.297 7.423 1.00 90.44 172 CYS A C 1
ATOM 1362 O O . CYS A 1 172 ? -4.567 -4.982 6.423 1.00 90.44 172 CYS A O 1
ATOM 1364 N N . ASN A 1 173 ? -3.521 -4.666 8.384 1.00 88.25 173 ASN A N 1
ATOM 1365 C CA . ASN A 1 173 ? -2.784 -5.934 8.345 1.00 88.25 173 ASN A CA 1
ATOM 1366 C C . ASN A 1 173 ? -3.722 -7.151 8.337 1.00 88.25 173 ASN A C 1
ATOM 1368 O O . ASN A 1 173 ? -3.557 -8.0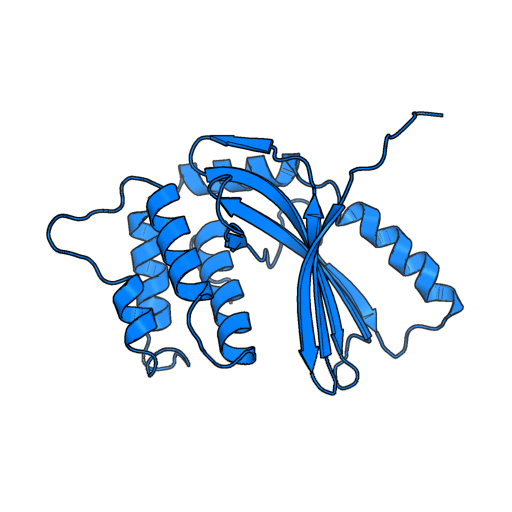43 7.514 1.00 88.25 173 ASN A O 1
ATOM 1372 N N . LYS A 1 174 ? -4.757 -7.171 9.187 1.00 90.00 174 LYS A N 1
ATOM 1373 C CA . LYS A 1 174 ? -5.762 -8.253 9.184 1.00 90.00 174 LYS A CA 1
ATOM 1374 C C . LYS A 1 174 ? -6.501 -8.360 7.850 1.00 90.00 174 LYS A C 1
ATOM 1376 O O . LYS A 1 174 ? -6.839 -9.460 7.428 1.00 90.00 174 LYS A O 1
ATOM 1381 N N . ALA A 1 175 ? -6.766 -7.230 7.194 1.00 91.06 175 ALA A N 1
ATOM 1382 C CA . ALA A 1 175 ? -7.396 -7.207 5.878 1.00 91.06 175 ALA A CA 1
ATOM 1383 C C . ALA A 1 175 ? -6.468 -7.774 4.788 1.00 91.06 175 ALA A C 1
ATOM 1385 O O . ALA A 1 175 ? -6.932 -8.490 3.905 1.00 91.06 175 ALA A O 1
ATOM 1386 N N . GLU A 1 176 ? -5.165 -7.501 4.881 1.00 86.44 176 GLU A N 1
ATOM 1387 C CA . GLU A 1 176 ? -4.130 -8.027 3.982 1.00 86.44 176 GLU A CA 1
ATOM 1388 C C . GLU A 1 176 ? -3.946 -9.554 4.115 1.00 86.44 176 GLU A C 1
ATOM 1390 O O . GLU A 1 176 ? -3.743 -10.256 3.118 1.00 86.44 176 GLU A O 1
ATOM 1395 N N . GLU A 1 177 ? -4.081 -10.078 5.337 1.00 88.06 177 GLU A N 1
ATOM 1396 C CA . GLU A 1 177 ? -4.009 -11.511 5.665 1.00 88.06 177 GLU A CA 1
ATOM 1397 C C . GLU A 1 177 ? -5.216 -12.322 5.155 1.00 88.06 177 GLU A C 1
ATOM 1399 O O . GLU A 1 177 ? -5.165 -13.553 5.146 1.00 88.06 177 GLU A O 1
ATOM 1404 N N . LEU A 1 178 ? -6.301 -11.673 4.708 1.00 89.94 178 LEU A N 1
ATOM 1405 C CA . LEU A 1 178 ? -7.461 -12.385 4.172 1.00 89.94 178 LEU A CA 1
ATOM 1406 C C . LEU A 1 178 ? -7.106 -13.151 2.894 1.00 89.94 178 LEU A C 1
ATOM 1408 O O . LEU A 1 178 ? -6.468 -12.625 1.979 1.00 89.94 178 LEU A O 1
ATOM 1412 N N . ASP A 1 179 ? -7.591 -14.386 2.811 1.00 88.81 179 ASP A N 1
ATOM 1413 C CA . ASP A 1 179 ? -7.536 -15.185 1.592 1.00 88.81 179 ASP A CA 1
ATOM 1414 C C . ASP A 1 179 ? -8.645 -14.730 0.632 1.00 88.81 179 ASP A C 1
ATOM 1416 O O . ASP A 1 179 ? -9.813 -15.105 0.762 1.00 88.81 179 ASP A O 1
ATOM 1420 N N . ILE A 1 180 ? -8.286 -13.806 -0.258 1.00 88.94 180 ILE A N 1
ATOM 1421 C CA . ILE A 1 180 ? -9.143 -13.241 -1.300 1.00 88.94 180 ILE A CA 1
ATOM 1422 C C . ILE A 1 180 ? -8.357 -13.198 -2.606 1.00 88.94 180 ILE A C 1
ATOM 1424 O O . ILE A 1 180 ? -7.124 -13.156 -2.590 1.00 88.94 180 ILE A O 1
ATOM 1428 N N . ASP A 1 181 ? -9.088 -13.157 -3.719 1.00 87.25 181 ASP A N 1
ATOM 1429 C CA . ASP A 1 181 ? -8.516 -13.035 -5.058 1.00 87.25 181 ASP A CA 1
ATOM 1430 C C . ASP A 1 181 ? -7.453 -11.922 -5.136 1.00 87.25 181 ASP A C 1
ATOM 1432 O O . ASP A 1 181 ? -7.612 -10.840 -4.560 1.00 87.25 181 ASP A O 1
ATOM 1436 N N . TYR A 1 182 ? -6.362 -12.198 -5.852 1.00 82.69 182 TYR A N 1
ATOM 1437 C CA . TYR A 1 182 ? -5.203 -11.312 -5.920 1.00 82.69 182 TYR A CA 1
ATOM 1438 C C . TYR A 1 182 ? -5.553 -9.934 -6.498 1.00 82.69 182 TYR A C 1
ATOM 1440 O O . TYR A 1 182 ? -5.127 -8.918 -5.943 1.00 82.69 182 TYR A O 1
ATOM 1448 N N . ASP A 1 183 ? -6.364 -9.872 -7.560 1.00 83.38 183 ASP A N 1
ATOM 1449 C CA . ASP A 1 183 ? -6.745 -8.598 -8.175 1.00 83.38 183 ASP A CA 1
ATOM 1450 C C . ASP A 1 183 ? -7.669 -7.794 -7.239 1.00 83.38 183 ASP A C 1
ATOM 1452 O O . ASP A 1 183 ? -7.601 -6.560 -7.191 1.00 83.38 183 ASP A O 1
ATOM 1456 N N . LEU A 1 184 ? -8.511 -8.468 -6.444 1.00 89.31 184 LEU A N 1
ATOM 1457 C CA . LEU A 1 184 ? -9.275 -7.816 -5.373 1.00 89.31 184 LEU A CA 1
ATOM 1458 C C . LEU A 1 184 ? -8.366 -7.305 -4.250 1.00 89.31 184 LEU A C 1
ATOM 1460 O O . LEU A 1 184 ? -8.556 -6.179 -3.782 1.00 89.31 184 LEU A O 1
ATOM 1464 N N . LYS A 1 185 ? -7.366 -8.090 -3.836 1.00 88.75 185 LYS A N 1
ATOM 1465 C CA . LYS A 1 185 ? -6.398 -7.690 -2.805 1.00 88.75 185 LYS A CA 1
ATOM 1466 C C . LYS A 1 185 ? -5.599 -6.461 -3.233 1.00 88.75 185 LYS A C 1
ATOM 1468 O O . LYS A 1 185 ? -5.471 -5.517 -2.457 1.00 88.75 185 LYS A O 1
ATOM 1473 N N . ASP A 1 186 ? -5.137 -6.415 -4.481 1.00 85.56 186 ASP A N 1
ATOM 1474 C CA . ASP A 1 186 ? -4.430 -5.253 -5.024 1.00 85.56 186 ASP A CA 1
ATOM 1475 C C . ASP A 1 186 ? -5.311 -3.991 -4.999 1.00 85.56 186 ASP A C 1
ATOM 1477 O O . ASP A 1 186 ? -4.912 -2.959 -4.454 1.00 85.56 186 ASP A O 1
ATOM 1481 N N . LYS A 1 187 ? -6.569 -4.088 -5.457 1.00 89.31 187 LYS A N 1
ATOM 1482 C CA . LYS A 1 187 ? -7.539 -2.978 -5.367 1.00 89.31 187 LYS A CA 1
ATOM 1483 C C . LYS A 1 187 ? -7.763 -2.510 -3.927 1.00 89.31 187 LYS A C 1
ATOM 1485 O O . LYS A 1 187 ? -7.878 -1.306 -3.688 1.00 89.31 187 LYS A O 1
ATOM 1490 N N . LEU A 1 188 ? -7.830 -3.441 -2.974 1.00 91.50 188 LEU A N 1
ATOM 1491 C CA . LEU A 1 188 ? -8.026 -3.129 -1.560 1.00 91.50 188 LEU A CA 1
ATOM 1492 C C . LEU A 1 188 ? -6.836 -2.349 -0.989 1.00 91.50 188 LEU A C 1
ATOM 1494 O O . LEU A 1 188 ? -7.043 -1.344 -0.308 1.00 91.50 188 LEU A O 1
ATOM 1498 N N . ARG A 1 189 ? -5.604 -2.765 -1.310 1.00 89.62 189 ARG A N 1
ATOM 1499 C CA . ARG A 1 189 ? -4.376 -2.075 -0.884 1.00 89.62 189 ARG A CA 1
ATOM 1500 C C . ARG A 1 189 ? -4.369 -0.618 -1.333 1.00 89.62 189 ARG A C 1
ATOM 1502 O O . ARG A 1 189 ? -4.125 0.263 -0.509 1.00 89.62 189 ARG A O 1
ATOM 1509 N N . TYR A 1 190 ? -4.704 -0.343 -2.596 1.00 89.12 190 TYR A N 1
ATOM 1510 C CA . TYR A 1 190 ? -4.804 1.033 -3.101 1.00 89.12 190 TYR A CA 1
ATOM 1511 C C . TYR A 1 190 ? -5.931 1.828 -2.433 1.00 89.12 190 TYR A C 1
ATOM 1513 O O . TYR A 1 190 ? -5.726 2.981 -2.063 1.00 89.12 190 TYR A O 1
ATOM 1521 N N . LEU A 1 191 ? -7.102 1.218 -2.226 1.00 90.81 191 LEU A N 1
ATOM 1522 C CA . LEU A 1 191 ? -8.234 1.869 -1.558 1.00 90.81 191 LEU A CA 1
ATOM 1523 C C . LEU A 1 191 ? -7.885 2.293 -0.128 1.00 90.81 191 LEU A C 1
ATOM 1525 O O . LEU A 1 191 ? -8.148 3.432 0.258 1.00 90.81 191 LEU A O 1
ATOM 1529 N N . ILE A 1 192 ? -7.296 1.384 0.653 1.00 91.19 192 ILE A N 1
ATOM 1530 C CA . ILE A 1 192 ? -6.875 1.664 2.029 1.00 91.19 192 ILE A CA 1
ATOM 1531 C C . ILE A 1 192 ? -5.776 2.731 2.027 1.00 91.19 192 ILE A C 1
ATOM 1533 O O . ILE A 1 192 ? -5.856 3.687 2.797 1.00 91.19 192 ILE A O 1
ATOM 1537 N N . SER A 1 193 ? -4.791 2.601 1.136 1.00 88.50 193 SER A N 1
ATOM 1538 C CA . SER A 1 193 ? -3.674 3.544 1.029 1.00 88.50 193 SER A CA 1
ATOM 1539 C C . SER A 1 193 ? -4.141 4.957 0.727 1.00 88.50 193 SER A C 1
ATOM 1541 O O . SER A 1 193 ? -3.711 5.884 1.402 1.00 88.50 193 SER A O 1
ATOM 1543 N N . ASP A 1 194 ? -5.063 5.133 -0.218 1.00 86.06 194 ASP A N 1
ATOM 1544 C CA . ASP A 1 194 ? -5.581 6.459 -0.545 1.00 86.06 194 ASP A CA 1
ATOM 1545 C C . ASP A 1 194 ? -6.294 7.115 0.637 1.00 86.06 194 ASP A C 1
ATOM 1547 O O . ASP A 1 194 ? -6.173 8.318 0.870 1.00 86.06 194 ASP A O 1
ATOM 1551 N N . ILE A 1 195 ? -7.077 6.333 1.382 1.00 88.12 195 ILE A N 1
ATOM 1552 C CA . ILE A 1 195 ? -7.807 6.866 2.528 1.00 88.12 195 ILE A CA 1
ATOM 1553 C C . ILE A 1 195 ? -6.824 7.229 3.635 1.00 88.12 195 ILE A C 1
ATOM 1555 O O . ILE A 1 195 ? -6.942 8.317 4.193 1.00 88.12 195 ILE A O 1
ATOM 1559 N N . ILE A 1 196 ? -5.842 6.370 3.915 1.00 85.94 196 ILE A N 1
ATOM 1560 C CA . ILE A 1 196 ? -4.817 6.648 4.923 1.00 85.94 196 ILE A CA 1
ATOM 1561 C C . ILE A 1 196 ? -3.974 7.859 4.525 1.00 85.94 196 ILE A C 1
ATOM 1563 O O . ILE A 1 196 ? -3.722 8.688 5.381 1.00 85.94 196 ILE A O 1
ATOM 1567 N N . LEU A 1 197 ? -3.564 7.993 3.263 1.00 80.88 197 LEU A N 1
ATOM 1568 C CA . LEU A 1 197 ? -2.636 9.041 2.824 1.00 80.88 197 LEU A CA 1
ATOM 1569 C C . LEU A 1 197 ? -3.310 10.370 2.465 1.00 80.88 197 LEU A C 1
ATOM 1571 O O . LEU A 1 197 ? -2.666 11.411 2.529 1.00 80.88 197 LEU A O 1
ATOM 1575 N N . TYR A 1 198 ? -4.581 10.370 2.065 1.00 79.62 198 TYR A N 1
ATOM 1576 C CA . TYR A 1 198 ? -5.232 11.583 1.547 1.00 79.62 198 TYR A CA 1
ATOM 1577 C C . TYR A 1 198 ? -6.605 11.852 2.167 1.00 79.62 198 TYR A C 1
ATOM 1579 O O . TYR A 1 198 ? -7.237 12.863 1.869 1.00 79.62 198 TYR A O 1
ATOM 1587 N N . GLY A 1 199 ? -7.112 10.957 3.018 1.00 73.88 199 GLY A N 1
ATOM 1588 C CA . GLY A 1 199 ? -8.427 11.096 3.642 1.00 73.88 199 GLY A CA 1
ATOM 1589 C C . GLY A 1 199 ? -9.608 10.901 2.683 1.00 73.88 199 GLY A C 1
ATOM 1590 O O . GLY A 1 199 ? -10.757 10.997 3.119 1.00 73.88 199 GLY A O 1
ATOM 1591 N N . SER A 1 200 ? -9.366 10.617 1.404 1.00 63.47 200 SER A N 1
ATOM 1592 C CA . SER A 1 200 ? -10.373 10.234 0.411 1.00 63.47 200 SER A CA 1
ATOM 1593 C C . SER A 1 200 ? -9.693 9.583 -0.796 1.00 63.47 200 SER A C 1
ATOM 1595 O O . SER A 1 200 ? -8.619 10.044 -1.180 1.00 63.47 200 SER A O 1
ATOM 1597 N N . PRO A 1 201 ? -10.316 8.576 -1.435 1.00 55.97 201 PRO A N 1
ATOM 1598 C CA . PRO A 1 201 ? -9.816 8.058 -2.700 1.00 55.97 201 PRO A CA 1
ATOM 1599 C C . PRO A 1 201 ? -9.839 9.162 -3.752 1.00 55.97 201 PRO A C 1
ATOM 1601 O O . PRO A 1 201 ? -10.900 9.727 -4.016 1.00 55.97 201 PRO A O 1
ATOM 1604 N N . GLN A 1 202 ? -8.674 9.475 -4.322 1.00 49.97 202 GLN A N 1
ATOM 1605 C CA . GLN A 1 202 ? -8.612 10.323 -5.507 1.00 49.97 202 GLN A CA 1
ATOM 1606 C C . GLN A 1 202 ? -9.227 9.532 -6.666 1.00 49.97 202 GLN A C 1
ATOM 1608 O O . GLN A 1 202 ? -8.847 8.378 -6.907 1.00 49.97 202 GLN A O 1
ATOM 1613 N N . SER A 1 203 ? -10.250 10.140 -7.270 1.00 40.16 203 SER A N 1
ATOM 1614 C CA . SER A 1 203 ? -11.001 9.646 -8.427 1.00 40.16 203 SER A CA 1
ATOM 1615 C C . SER A 1 203 ? -10.103 9.433 -9.631 1.00 40.16 203 SER A C 1
ATOM 1617 O O . SER A 1 203 ? -9.329 10.374 -9.914 1.00 40.16 203 SER A O 1
#

Radius of gyration: 17.69 Å; chains: 1; bounding box: 57×34×50 Å

Sequence (203 aa):
MKKNKGTEYKIKSASLNESKLEIIVAEKFLKDAGSFGKVSIAAKVTTNDLGQGSLNFVNIINVGQIEKQGFYLFPKSSKFENPKLIISHTTKPENVFTSLLGVNNILNTSDNFIKELYDVKSIKTPDELRMKIKAKIDHPRSAFTVIKKLSDIFKPKIDNDINHFSQLLEMCNKAEELDIDYDLKDKLRYLISDIILYGSPQS